Protein AF-A0A8T6SIY0-F1 (afdb_monomer_lite)

Secondary structure (DSSP, 8-state):
-THHHHGGG-HHHHHHHHHHHHHHHHHHHHHHT-GGGEEETTTEE--GGGHHHHHHHHHHTHHHHHHHHHHHIIIIIITTT--STHHHHHHHHHHHHHHHHHHHHHHT-SS-S---SHHHHHHHHHHHHHHHHHHHHHHHHHHHHHTSS-HHHHHHHHHHHHHHHHHHHHHHHHHHHHHHHHHTT-SHHHHSTTS-SS-S---HHHHHHHHHHHIIIIIHHHHHHHHHTTSSPPTTHHHHGGGT--HHHHHHHHHHHHHHHHHHHHHHS-----

pLDDT: mean 91.25, std 10.14, range [37.0, 98.69]

Radius of gyration: 18.03 Å; chains: 1; bounding box: 49×37×45 Å

Foldseek 3Di:
DCLLVCLVVFPLLLVLLVVLQCQLQVQQQVQLPDPVQAPDVLPDGLRLSLLSLLQSCLFSNSSSLNSQLNSCCRRCCVSVVNPDLLNVLVSNLSSLLNHQNQLCFQQPAPDRCLLPDPVSLVSSLVSQLLSQLSSLLSSLLSCLQVVNDHSLVSSVCSNCSSSVSNNPCNNVVSNVPVVVSVVVLNGNCSRVVQTDSGHPDHDPLLVQLVVLSCQQRPVLSVVLSCCSVVVDPQVCCVVPVVPPRDSSSVSNVVSPVSNVVSSVSSVVNDPGDD

Sequence (274 aa):
MKENIDMWAYTRMIVLFALSTALYAVFLWIFAQLPALQIVPGFTSVRPANAFPIVTSLLFGPASSWGAAFGNLIGYDIMGGYLTIGSIGGFIGNFFFGLLPYYTYHKFFKEEPHCKTLTSLAKFEVTVFLASSACGMIIATWLELTGILPFAYFSVVVTFNNAIAGWILGPILMALFYDRVEKLGLRWTDIMPGFKFIAEERGFRVTVGYILLWIGFVVGNFLTMGVAFGVTDAPFKETLTGYFINPIAATSLIFIIIGLVGLVFMELGRTRVE

Structure (mmCIF, N/CA/C/O backbone):
data_AF-A0A8T6SIY0-F1
#
_entry.id   AF-A0A8T6SIY0-F1
#
loop_
_atom_site.group_PDB
_atom_site.id
_atom_site.type_symbol
_atom_site.label_atom_id
_atom_site.label_alt_id
_atom_site.label_comp_id
_atom_site.label_asym_id
_atom_site.label_entity_id
_atom_site.label_seq_id
_atom_site.pdbx_PDB_ins_code
_atom_site.Cartn_x
_atom_site.Cartn_y
_atom_site.Cartn_z
_atom_site.occupancy
_atom_site.B_iso_or_equiv
_atom_site.auth_seq_id
_atom_site.auth_comp_id
_atom_site.auth_asym_id
_atom_site.auth_atom_id
_atom_site.pdbx_PDB_model_num
ATOM 1 N N . MET A 1 1 ? -5.165 -11.547 7.404 1.00 85.50 1 MET A N 1
ATOM 2 C CA . MET A 1 1 ? -5.607 -11.514 5.996 1.00 85.50 1 MET A CA 1
ATOM 3 C C . MET A 1 1 ? -6.960 -12.178 5.781 1.00 85.50 1 MET A C 1
ATOM 5 O O . MET A 1 1 ? -7.604 -11.863 4.781 1.00 85.50 1 MET A O 1
ATOM 9 N N . LYS A 1 2 ? -7.422 -13.053 6.691 1.00 88.81 2 LYS A N 1
ATOM 10 C CA . LYS A 1 2 ? -8.760 -13.666 6.638 1.00 88.81 2 LYS A CA 1
ATOM 11 C C . LYS A 1 2 ? -9.887 -12.632 6.468 1.00 88.81 2 LYS A C 1
ATOM 13 O O . LYS A 1 2 ? -10.868 -12.906 5.789 1.00 88.81 2 LYS A O 1
ATOM 18 N N . GLU A 1 3 ? -9.712 -11.425 6.998 1.00 93.31 3 GLU A N 1
ATOM 19 C CA . GLU A 1 3 ? -10.644 -10.304 6.866 1.00 93.31 3 GLU A CA 1
ATOM 20 C C . GLU A 1 3 ? -10.975 -9.925 5.410 1.00 93.31 3 GLU A C 1
ATOM 22 O O . GLU A 1 3 ? -12.109 -9.540 5.142 1.00 93.31 3 GLU A O 1
ATOM 27 N N . ASN A 1 4 ? -10.054 -10.106 4.449 1.00 94.31 4 ASN A N 1
ATOM 28 C CA . ASN A 1 4 ? -10.323 -9.849 3.020 1.00 94.31 4 ASN A CA 1
ATOM 29 C C . ASN A 1 4 ? -11.259 -10.883 2.377 1.00 94.31 4 ASN A C 1
ATOM 31 O O . ASN A 1 4 ? -11.746 -10.658 1.268 1.00 94.31 4 ASN A O 1
ATOM 35 N N . ILE A 1 5 ? -11.499 -12.005 3.058 1.00 95.44 5 ILE A N 1
ATOM 36 C CA . ILE A 1 5 ? -12.428 -13.060 2.648 1.00 95.44 5 ILE A CA 1
ATOM 37 C C . ILE A 1 5 ? -13.704 -12.956 3.489 1.00 95.44 5 ILE A C 1
ATOM 39 O O . ILE A 1 5 ? -14.803 -12.905 2.943 1.00 95.44 5 ILE A O 1
ATOM 43 N N . ASP A 1 6 ? -13.560 -12.846 4.811 1.00 95.12 6 ASP A N 1
ATOM 44 C CA . ASP A 1 6 ? -14.684 -12.785 5.748 1.00 95.12 6 ASP A CA 1
ATOM 45 C C . ASP A 1 6 ? -15.591 -11.569 5.491 1.00 95.12 6 ASP A C 1
ATOM 47 O O . ASP A 1 6 ? -16.793 -11.648 5.737 1.00 95.12 6 ASP A O 1
ATOM 51 N N . MET A 1 7 ? -15.056 -10.456 4.963 1.00 96.69 7 MET A N 1
ATOM 52 C CA . MET A 1 7 ? -15.842 -9.247 4.685 1.00 96.69 7 MET A CA 1
ATOM 53 C C . MET A 1 7 ? -17.051 -9.492 3.770 1.00 96.69 7 MET A C 1
ATOM 55 O O . MET A 1 7 ? -18.065 -8.815 3.914 1.00 96.69 7 MET A O 1
ATOM 59 N N . TRP A 1 8 ? -16.984 -10.473 2.864 1.00 97.38 8 TRP A N 1
ATOM 60 C CA . TRP A 1 8 ? -18.063 -10.762 1.915 1.00 97.38 8 TRP A CA 1
ATOM 61 C C . TRP A 1 8 ? -19.307 -11.352 2.588 1.00 97.38 8 TRP A C 1
ATOM 63 O O . TRP A 1 8 ? -20.383 -11.335 2.000 1.00 97.38 8 TRP A O 1
ATOM 73 N N . ALA A 1 9 ? -19.194 -11.815 3.836 1.00 96.62 9 ALA A N 1
ATOM 74 C CA . ALA A 1 9 ? -20.341 -12.226 4.640 1.00 96.62 9 ALA A CA 1
ATOM 75 C C . ALA A 1 9 ? -21.140 -11.034 5.208 1.00 96.62 9 ALA A C 1
ATOM 77 O O . ALA A 1 9 ? -22.247 -11.219 5.711 1.00 96.62 9 ALA A O 1
ATOM 78 N N . TYR A 1 10 ? -20.601 -9.811 5.140 1.00 96.88 10 TYR A N 1
ATOM 79 C CA . TYR A 1 10 ? -21.194 -8.621 5.746 1.00 96.88 10 TYR A CA 1
ATOM 80 C C . TYR A 1 10 ? -21.723 -7.669 4.670 1.00 96.88 10 TYR A C 1
ATOM 82 O O . TYR A 1 10 ? -20.957 -6.997 3.980 1.00 96.88 10 TYR A O 1
ATOM 90 N N . THR A 1 11 ? -23.046 -7.507 4.590 1.00 97.25 11 THR A N 1
ATOM 91 C CA . THR A 1 11 ? -23.692 -6.613 3.609 1.00 97.25 11 THR A CA 1
ATOM 92 C C . THR A 1 11 ? -23.148 -5.184 3.659 1.00 97.25 11 THR A C 1
ATOM 94 O O . THR A 1 11 ? -22.911 -4.572 2.621 1.00 97.25 11 THR A O 1
ATOM 97 N N . ARG A 1 12 ? -22.885 -4.648 4.860 1.00 97.38 12 ARG A N 1
ATOM 98 C CA . ARG A 1 12 ? -22.308 -3.300 5.010 1.00 97.38 12 ARG A CA 1
ATOM 99 C C . ARG A 1 12 ? -20.893 -3.204 4.428 1.00 97.38 12 ARG A C 1
ATOM 101 O O . ARG A 1 12 ? -20.570 -2.186 3.829 1.00 97.38 12 ARG A O 1
ATOM 108 N N . MET A 1 13 ? -20.082 -4.259 4.529 1.00 97.94 13 MET A N 1
ATOM 109 C CA . MET A 1 13 ? -18.748 -4.286 3.919 1.00 97.94 13 MET A CA 1
ATOM 110 C C . MET A 1 13 ? -18.814 -4.345 2.394 1.00 97.94 13 MET A C 1
ATOM 112 O O . MET A 1 13 ? -18.012 -3.692 1.735 1.00 97.94 13 MET A O 1
ATOM 116 N N . ILE A 1 14 ? -19.796 -5.053 1.829 1.00 97.94 14 ILE A N 1
ATOM 117 C CA . ILE A 1 14 ? -20.047 -5.051 0.378 1.00 97.94 14 ILE A CA 1
ATOM 118 C C . ILE A 1 14 ? -2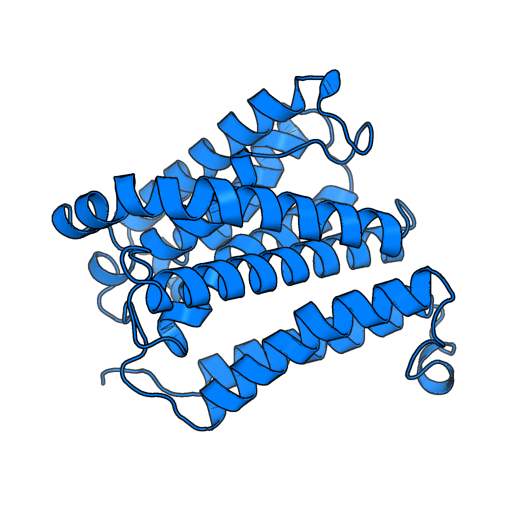0.399 -3.634 -0.103 1.00 97.94 14 ILE A C 1
ATOM 120 O O . ILE A 1 14 ? -19.883 -3.181 -1.124 1.00 97.94 14 ILE A O 1
ATOM 124 N N . VAL A 1 15 ? -21.221 -2.899 0.655 1.00 97.88 15 VAL A N 1
ATOM 125 C CA . VAL A 1 15 ? -21.547 -1.495 0.348 1.00 97.88 15 VAL A CA 1
ATOM 126 C C . VAL A 1 15 ? -20.304 -0.607 0.423 1.00 97.88 15 VAL A C 1
ATOM 128 O O . VAL A 1 15 ? -20.073 0.189 -0.485 1.00 97.88 15 VAL A O 1
ATOM 131 N N . LEU A 1 16 ? -19.471 -0.755 1.458 1.00 97.69 16 LEU A N 1
ATOM 132 C CA . LEU A 1 16 ? -18.219 0.001 1.573 1.00 97.69 16 LEU A CA 1
ATOM 133 C C . LEU A 1 16 ? -17.214 -0.352 0.470 1.00 97.69 16 LEU A C 1
ATOM 135 O O . LEU A 1 16 ? -16.473 0.521 0.020 1.00 97.69 16 LEU A O 1
ATOM 139 N N . PHE A 1 17 ? -17.213 -1.596 -0.008 1.00 98.25 17 PHE A N 1
ATOM 140 C CA . PHE A 1 17 ? -16.423 -2.019 -1.162 1.00 98.25 17 PHE A CA 1
ATOM 141 C C . PHE A 1 17 ? -16.891 -1.301 -2.429 1.00 98.25 17 PHE A C 1
ATOM 143 O O . PHE A 1 17 ? -16.073 -0.699 -3.129 1.00 98.25 17 PHE A O 1
ATOM 150 N N . ALA A 1 18 ? -18.200 -1.297 -2.694 1.00 97.88 18 ALA A N 1
ATOM 151 C CA . ALA A 1 18 ? -18.774 -0.594 -3.835 1.00 97.88 18 ALA A CA 1
ATOM 152 C C . ALA A 1 18 ? -18.498 0.917 -3.759 1.00 97.88 18 ALA A C 1
ATOM 154 O O . ALA A 1 18 ? -18.103 1.519 -4.755 1.00 97.88 18 ALA A O 1
ATOM 155 N N . LEU A 1 19 ? -18.623 1.518 -2.570 1.00 97.06 19 LEU A N 1
ATOM 156 C CA . LEU A 1 19 ? -18.322 2.931 -2.338 1.00 97.06 19 LEU A CA 1
ATOM 157 C C . LEU A 1 19 ? -16.841 3.249 -2.579 1.00 97.06 19 LEU A C 1
ATOM 159 O O . LEU A 1 19 ? -16.535 4.205 -3.284 1.00 97.06 19 LEU A O 1
ATOM 163 N N . SER A 1 20 ? -15.927 2.442 -2.034 1.00 97.12 20 SER A N 1
ATOM 164 C CA . SER A 1 20 ? -14.479 2.618 -2.225 1.00 97.12 20 SER A CA 1
ATOM 165 C C . SER A 1 20 ? -14.098 2.484 -3.699 1.00 97.12 20 SER A C 1
ATOM 167 O O . SER A 1 20 ? -13.347 3.306 -4.221 1.00 97.12 20 SER A O 1
ATOM 169 N N . THR A 1 21 ? -14.678 1.491 -4.382 1.00 98.00 21 THR A N 1
ATOM 170 C CA . THR A 1 21 ? -14.508 1.273 -5.825 1.00 98.00 21 THR A CA 1
ATOM 171 C C . THR A 1 21 ? -14.986 2.480 -6.618 1.00 98.00 21 THR A C 1
ATOM 173 O O . THR A 1 21 ? -14.240 3.002 -7.439 1.00 98.00 21 THR A O 1
ATOM 176 N N . ALA A 1 22 ? -16.212 2.947 -6.364 1.00 96.62 22 ALA A N 1
ATOM 177 C CA . ALA A 1 22 ? -16.816 4.052 -7.097 1.00 96.62 22 ALA A CA 1
ATOM 178 C C . ALA A 1 22 ? -16.071 5.370 -6.864 1.00 96.62 22 ALA A C 1
ATOM 180 O O . ALA A 1 22 ? -15.769 6.072 -7.827 1.00 96.62 22 ALA A O 1
ATOM 181 N N . LEU A 1 23 ? -15.726 5.690 -5.611 1.00 94.56 23 LEU A N 1
ATOM 182 C CA . LEU A 1 23 ? -14.942 6.882 -5.286 1.00 94.56 23 LEU A CA 1
ATOM 183 C C . LEU A 1 23 ? -13.601 6.855 -6.013 1.00 94.56 23 LEU A C 1
ATOM 185 O O . LEU A 1 23 ? -13.257 7.817 -6.696 1.00 94.56 23 LEU A O 1
ATOM 189 N N . TYR A 1 24 ? -12.860 5.750 -5.920 1.00 96.00 24 TYR A N 1
ATOM 190 C CA . TYR A 1 24 ? -11.566 5.694 -6.579 1.00 96.00 24 TYR A CA 1
ATOM 191 C C . TYR A 1 24 ? -11.706 5.734 -8.105 1.00 96.00 24 TYR A C 1
ATOM 193 O O . TYR A 1 24 ? -11.074 6.576 -8.736 1.00 96.00 24 TYR A O 1
ATOM 201 N N . ALA A 1 25 ? -12.588 4.920 -8.693 1.00 95.12 25 ALA A N 1
ATOM 202 C CA . ALA A 1 25 ? -12.784 4.848 -10.140 1.00 95.12 25 ALA A CA 1
ATOM 203 C C . ALA A 1 25 ? -13.211 6.187 -10.753 1.00 95.12 25 ALA A C 1
ATOM 205 O O . ALA A 1 25 ? -12.626 6.610 -11.747 1.00 95.12 25 ALA A O 1
ATOM 206 N N . VAL A 1 26 ? -14.200 6.870 -10.165 1.00 93.62 26 VAL A N 1
ATOM 207 C CA . VAL A 1 26 ? -14.744 8.121 -10.715 1.00 93.62 26 VAL A CA 1
ATOM 208 C C . VAL A 1 26 ? -13.698 9.228 -10.683 1.00 93.62 26 VAL A C 1
ATOM 210 O O . VAL A 1 26 ? -13.445 9.858 -11.708 1.00 93.62 26 VAL A O 1
ATOM 213 N N . PHE A 1 27 ? -13.058 9.459 -9.533 1.00 91.88 27 PHE A N 1
ATOM 214 C CA . PHE A 1 27 ? -12.043 10.507 -9.439 1.00 91.88 27 PHE A CA 1
ATOM 215 C C . PHE A 1 27 ? -10.826 10.176 -10.304 1.00 91.88 27 PHE A C 1
ATOM 217 O O . PHE A 1 27 ? -10.305 11.058 -10.984 1.00 91.88 27 PHE A O 1
ATOM 224 N N . LEU A 1 28 ? -10.397 8.913 -10.327 1.00 90.12 28 LEU A N 1
ATOM 225 C CA . LEU A 1 28 ? -9.287 8.478 -11.167 1.00 90.12 28 LEU A CA 1
ATOM 226 C C . LEU A 1 28 ? -9.592 8.695 -12.652 1.00 90.12 28 LEU A C 1
ATOM 228 O O . LEU A 1 28 ? -8.748 9.231 -13.368 1.00 90.12 28 LEU A O 1
ATOM 232 N N . TRP A 1 29 ? -10.804 8.353 -13.092 1.00 89.56 29 TRP A N 1
ATOM 233 C CA . TRP A 1 29 ? -11.260 8.574 -14.459 1.00 89.56 29 TRP A CA 1
ATOM 234 C C . TRP A 1 29 ? -11.276 10.065 -14.821 1.00 89.56 29 TRP A C 1
ATOM 236 O O . TRP A 1 29 ? -10.679 10.435 -15.828 1.00 89.56 29 TRP A O 1
ATOM 246 N N . ILE A 1 30 ? -11.858 10.934 -13.981 1.00 87.94 30 ILE A N 1
ATOM 247 C CA . ILE A 1 30 ? -11.913 12.392 -14.220 1.00 87.94 30 ILE A CA 1
ATOM 248 C C . ILE A 1 30 ? -10.514 12.964 -14.480 1.00 87.94 30 ILE A C 1
ATOM 250 O O . ILE A 1 30 ? -10.311 13.686 -15.456 1.00 87.94 30 ILE A O 1
ATOM 254 N N . PHE A 1 31 ? -9.535 12.630 -13.634 1.00 82.81 31 PHE A N 1
ATOM 255 C CA . PHE A 1 31 ? -8.169 13.134 -13.800 1.00 82.81 31 PHE A CA 1
ATOM 256 C C . PHE A 1 31 ? -7.425 12.475 -14.968 1.00 82.81 31 PHE A C 1
ATOM 258 O O . PHE A 1 31 ? -6.574 13.119 -15.579 1.00 82.81 31 PHE A O 1
ATOM 265 N N . ALA A 1 32 ? -7.747 11.226 -15.316 1.00 78.19 32 ALA A N 1
ATOM 266 C CA . ALA A 1 32 ? -7.153 10.536 -16.461 1.00 78.19 32 ALA A CA 1
ATOM 267 C C . ALA A 1 32 ? -7.584 11.127 -17.816 1.00 78.19 32 ALA A C 1
ATOM 269 O O . ALA A 1 32 ? -6.819 11.043 -18.779 1.00 78.19 32 ALA A O 1
ATOM 270 N N . GLN A 1 33 ? -8.769 11.749 -17.886 1.00 78.25 33 GLN A N 1
ATOM 271 C CA . GLN A 1 33 ? -9.271 12.415 -19.096 1.00 78.25 33 GLN A CA 1
ATOM 272 C C . GLN A 1 33 ? -8.581 13.753 -19.394 1.00 78.25 33 GLN A C 1
ATOM 274 O O . GLN A 1 33 ? -8.781 14.305 -20.471 1.00 78.25 33 GLN A O 1
ATOM 279 N N . LEU A 1 34 ? -7.779 14.295 -18.471 1.00 81.44 34 LEU A N 1
ATOM 280 C CA . LEU A 1 34 ? -7.084 15.569 -18.656 1.00 81.44 34 LEU A CA 1
ATOM 281 C C . LEU A 1 34 ? -5.716 15.332 -19.321 1.00 81.44 34 LEU A C 1
ATOM 283 O O . LEU A 1 34 ? -4.789 14.882 -18.641 1.00 81.44 34 LEU A O 1
ATOM 287 N N . PRO A 1 35 ? -5.525 15.676 -20.614 1.00 70.19 35 PRO A N 1
ATOM 288 C CA . PRO A 1 35 ? -4.286 15.356 -21.330 1.00 70.19 35 PRO A CA 1
ATOM 289 C C . PRO A 1 35 ? -3.057 16.031 -20.712 1.00 70.19 35 PRO A C 1
ATOM 291 O O . PRO A 1 35 ? -1.986 15.440 -20.652 1.00 70.19 35 PRO A O 1
ATOM 294 N N . ALA A 1 36 ? -3.234 17.244 -20.176 1.00 70.19 36 ALA A N 1
ATOM 295 C CA . ALA A 1 36 ? -2.183 18.010 -19.507 1.00 70.19 36 ALA A CA 1
ATOM 296 C C . ALA A 1 36 ? -1.650 17.348 -18.223 1.00 70.19 36 ALA A C 1
ATOM 298 O O . ALA A 1 36 ? -0.593 17.732 -17.732 1.00 70.19 36 ALA A O 1
ATOM 299 N N . LEU A 1 37 ? -2.377 16.374 -17.667 1.00 78.19 37 LEU A N 1
ATOM 300 C CA . LEU A 1 37 ? -1.966 15.638 -16.476 1.00 78.19 37 LEU A CA 1
ATOM 301 C C . LEU A 1 37 ? -1.332 14.285 -16.811 1.00 78.19 37 LEU A C 1
ATOM 303 O O . LEU A 1 37 ? -0.922 13.588 -15.889 1.00 78.19 37 LEU A O 1
ATOM 307 N N . GLN A 1 38 ? -1.239 13.869 -18.077 1.00 78.12 38 GLN A N 1
ATOM 308 C CA . GLN A 1 38 ? -0.601 12.593 -18.408 1.00 78.12 38 GLN A CA 1
ATOM 309 C C . GLN A 1 38 ? 0.918 12.669 -18.209 1.00 78.12 38 GLN A C 1
ATOM 311 O O . GLN A 1 38 ? 1.582 13.539 -18.763 1.00 78.12 38 GLN A O 1
ATOM 316 N N . ILE A 1 39 ? 1.465 11.748 -17.409 1.00 78.81 39 ILE A N 1
ATOM 317 C CA . ILE A 1 39 ? 2.912 11.632 -17.167 1.00 78.81 39 ILE A CA 1
ATOM 318 C C . ILE A 1 39 ? 3.504 10.646 -18.172 1.00 78.81 39 ILE A C 1
ATOM 320 O O . ILE A 1 39 ? 4.518 10.926 -18.803 1.00 78.81 39 ILE A O 1
ATOM 324 N N . VAL A 1 40 ? 2.836 9.502 -18.335 1.00 74.19 40 VAL A N 1
ATOM 325 C CA . VAL A 1 40 ? 3.156 8.475 -19.325 1.00 74.19 40 VAL A CA 1
ATOM 326 C C . VAL A 1 40 ? 1.906 8.272 -20.170 1.00 74.19 40 VAL A C 1
ATOM 328 O O . VAL A 1 40 ? 0.943 7.671 -19.675 1.00 74.19 40 VAL A O 1
ATOM 331 N N . PRO A 1 41 ? 1.882 8.779 -21.413 1.00 72.50 41 PRO A N 1
ATOM 332 C CA . PRO A 1 41 ? 0.722 8.643 -22.279 1.00 72.50 41 PRO A CA 1
ATOM 333 C C . PRO A 1 41 ? 0.292 7.182 -22.395 1.00 72.50 41 PRO A C 1
ATOM 335 O O . PRO A 1 41 ? 1.110 6.315 -22.694 1.00 72.50 41 PRO A O 1
ATOM 338 N N . GLY A 1 42 ? -0.977 6.901 -22.106 1.00 68.38 42 GLY A N 1
ATOM 339 C CA . GLY A 1 42 ? -1.516 5.540 -22.163 1.00 68.38 42 GLY A CA 1
ATOM 340 C C . GLY A 1 42 ? -1.344 4.675 -20.910 1.00 68.38 42 GLY A C 1
ATOM 341 O O . GLY A 1 42 ? -1.942 3.606 -20.848 1.00 68.38 42 GLY A O 1
ATOM 342 N N . PHE A 1 43 ? -0.555 5.104 -19.918 1.00 66.38 43 PHE A N 1
ATOM 343 C CA . PHE A 1 43 ? -0.211 4.255 -18.768 1.00 66.38 43 PHE A CA 1
ATOM 344 C C . PHE A 1 43 ? -0.371 4.927 -17.403 1.00 66.38 43 PHE A C 1
ATOM 346 O O . PHE A 1 43 ? -0.803 4.275 -16.450 1.00 66.38 43 PHE A O 1
ATOM 353 N N . THR A 1 44 ? -0.021 6.211 -17.257 1.00 71.94 44 THR A N 1
ATOM 354 C CA . THR A 1 44 ? -0.286 6.932 -16.003 1.00 71.94 44 THR A CA 1
ATOM 355 C C . THR A 1 44 ? -0.348 8.452 -16.162 1.00 71.94 44 THR A C 1
ATOM 357 O O . THR A 1 44 ? 0.310 9.058 -17.006 1.00 71.94 44 THR A O 1
ATOM 360 N N . SER A 1 45 ? -1.147 9.084 -15.311 1.00 82.38 45 SER A N 1
ATOM 361 C CA . SER A 1 45 ? -1.332 10.532 -15.198 1.00 82.38 45 SER A CA 1
ATOM 362 C C . SER A 1 45 ? -1.033 10.980 -13.771 1.00 82.38 45 SER A C 1
ATOM 364 O O . SER A 1 45 ? -0.853 10.147 -12.889 1.00 82.38 45 SER A O 1
ATOM 366 N N . VAL A 1 46 ? -0.983 12.281 -13.502 1.00 84.50 46 VAL A N 1
ATOM 367 C CA . VAL A 1 46 ? -1.078 12.814 -12.141 1.00 84.50 46 VAL A CA 1
ATOM 368 C C . VAL A 1 46 ? -2.401 12.316 -11.562 1.00 84.50 46 VAL A C 1
ATOM 370 O O . VAL A 1 46 ? -3.460 12.510 -12.163 1.00 84.50 46 VAL A O 1
ATOM 373 N N . ARG A 1 47 ? -2.344 11.627 -10.418 1.00 85.31 47 ARG A N 1
ATOM 374 C CA . ARG A 1 47 ? -3.493 10.921 -9.837 1.00 85.31 47 ARG A CA 1
ATOM 375 C C . ARG A 1 47 ? -3.773 11.423 -8.418 1.00 85.31 47 ARG A C 1
ATOM 377 O O . ARG A 1 47 ? -3.512 10.709 -7.451 1.00 85.31 47 ARG A O 1
ATOM 384 N N . PRO A 1 48 ? -4.390 12.610 -8.259 1.00 89.88 48 PRO A N 1
ATOM 385 C CA . PRO A 1 48 ? -4.862 13.072 -6.951 1.00 89.88 48 PRO A CA 1
ATOM 386 C C . PRO A 1 48 ? -5.811 12.062 -6.284 1.00 89.88 48 PRO A C 1
ATOM 388 O O . PRO A 1 48 ? -5.836 11.926 -5.064 1.00 89.88 48 PRO A O 1
ATOM 391 N N . ALA A 1 49 ? -6.538 11.286 -7.096 1.00 92.00 49 ALA A N 1
ATOM 392 C CA . ALA A 1 49 ? -7.421 10.214 -6.650 1.00 92.00 49 ALA A CA 1
ATOM 393 C C . ALA A 1 49 ? -6.717 9.117 -5.823 1.00 92.00 49 ALA A C 1
ATOM 395 O O . ALA A 1 49 ? -7.381 8.413 -5.068 1.00 92.00 49 ALA A O 1
ATOM 396 N N . ASN A 1 50 ? -5.388 8.978 -5.911 1.00 94.25 50 ASN A N 1
ATOM 397 C CA . ASN A 1 50 ? -4.628 7.991 -5.138 1.00 94.25 50 ASN A CA 1
ATOM 398 C C . ASN A 1 50 ? -4.651 8.234 -3.622 1.00 94.25 50 ASN A C 1
ATOM 400 O O . ASN A 1 50 ? -4.299 7.340 -2.857 1.00 94.25 50 ASN A O 1
ATOM 404 N N . ALA A 1 51 ? -5.104 9.403 -3.170 1.00 96.00 51 ALA A N 1
ATOM 405 C CA . ALA A 1 51 ? -5.355 9.634 -1.754 1.00 96.00 51 ALA A CA 1
ATOM 406 C C . ALA A 1 51 ? -6.542 8.810 -1.221 1.00 96.00 51 ALA A C 1
ATOM 408 O O . ALA A 1 51 ? -6.549 8.440 -0.046 1.00 96.00 51 ALA A O 1
ATOM 409 N N . PHE A 1 52 ? -7.528 8.489 -2.072 1.00 96.06 52 PHE A N 1
ATOM 410 C CA . PHE A 1 52 ? -8.721 7.756 -1.649 1.00 96.06 52 PHE A CA 1
ATOM 411 C C . PHE A 1 52 ? -8.400 6.340 -1.168 1.00 96.06 52 PHE A C 1
ATOM 413 O O . PHE A 1 52 ? -8.754 6.072 -0.025 1.00 96.06 52 PHE A O 1
ATOM 420 N N . PRO A 1 53 ? -7.689 5.472 -1.922 1.00 97.00 53 PRO A N 1
ATOM 421 C CA . PRO A 1 53 ? -7.351 4.125 -1.460 1.00 97.00 53 PRO A CA 1
ATOM 422 C C . PRO A 1 53 ? -6.710 4.066 -0.074 1.00 97.00 53 PRO A C 1
ATOM 424 O O . PRO A 1 53 ? -7.044 3.175 0.699 1.00 97.00 53 PRO A O 1
ATOM 427 N N . ILE A 1 54 ? -5.831 5.015 0.271 1.00 96.94 54 ILE A N 1
ATOM 428 C CA . ILE A 1 54 ? -5.208 5.063 1.602 1.00 96.94 54 ILE A CA 1
ATOM 429 C C . ILE A 1 54 ? -6.246 5.388 2.678 1.00 96.94 54 ILE A C 1
ATOM 431 O O . ILE A 1 54 ? -6.338 4.700 3.694 1.00 96.94 54 ILE A O 1
ATOM 435 N N . VAL A 1 55 ? -7.035 6.437 2.458 1.00 97.31 55 VAL A N 1
ATOM 436 C CA . VAL A 1 55 ? -8.033 6.912 3.423 1.00 97.31 55 VAL A CA 1
ATOM 437 C C . VAL A 1 55 ? -9.137 5.873 3.606 1.00 97.31 55 VAL A C 1
ATOM 439 O O . VAL A 1 55 ? -9.453 5.491 4.730 1.00 97.31 55 VAL A O 1
ATOM 442 N N . THR A 1 56 ? -9.694 5.357 2.509 1.00 97.62 56 THR A N 1
ATOM 443 C CA . THR A 1 56 ? -10.716 4.308 2.553 1.00 97.62 56 THR A CA 1
ATOM 444 C C . THR A 1 56 ? -10.152 3.000 3.083 1.00 97.62 56 THR A C 1
ATOM 446 O O . THR A 1 56 ? -10.896 2.262 3.712 1.00 97.62 56 THR A O 1
ATOM 449 N N . SER A 1 57 ? -8.858 2.717 2.918 1.00 97.88 57 SER A N 1
ATOM 450 C CA . SER A 1 57 ? -8.204 1.582 3.579 1.00 97.88 57 SER A CA 1
ATOM 451 C C . SER A 1 57 ? -8.264 1.734 5.085 1.00 97.88 57 SER A C 1
ATOM 453 O O . SER A 1 57 ? -8.843 0.895 5.764 1.00 97.88 57 SER A O 1
ATOM 455 N N . LEU A 1 58 ? -7.772 2.842 5.625 1.00 97.56 58 LEU A N 1
ATOM 456 C CA . LEU A 1 58 ? -7.746 3.042 7.071 1.00 97.56 58 LEU A CA 1
ATOM 457 C C . LEU A 1 58 ? -9.151 3.050 7.690 1.00 97.56 58 LEU A C 1
ATOM 459 O O . LEU A 1 58 ? -9.324 2.572 8.806 1.00 97.56 58 LEU A O 1
ATOM 463 N N . LEU A 1 59 ? -10.158 3.541 6.966 1.00 97.38 59 LEU A N 1
ATOM 464 C CA . LEU A 1 59 ? -11.540 3.617 7.443 1.00 97.38 59 LEU A CA 1
ATOM 465 C C . LEU A 1 59 ? -12.327 2.312 7.214 1.00 97.38 59 LEU A C 1
ATOM 467 O O . LEU A 1 59 ? -12.974 1.802 8.129 1.00 97.38 59 LEU A O 1
ATOM 471 N N . PHE A 1 60 ? -12.265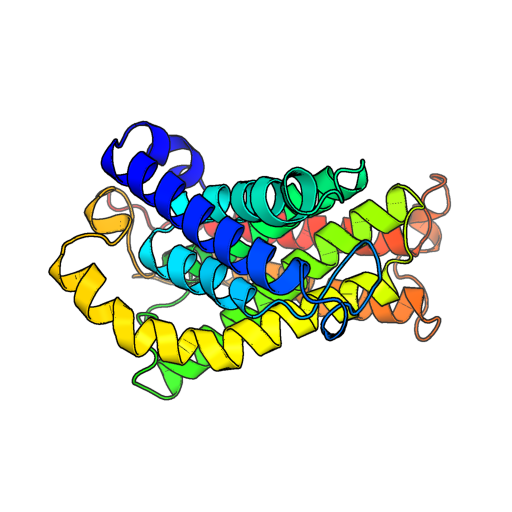 1.749 6.008 1.00 98.00 60 PHE A N 1
ATOM 472 C CA . PHE A 1 60 ? -13.099 0.636 5.531 1.00 98.00 60 PHE A CA 1
ATOM 473 C C . PHE A 1 60 ? -12.334 -0.689 5.360 1.00 98.00 60 PHE A C 1
ATOM 475 O O . PHE A 1 60 ? -12.918 -1.695 4.958 1.00 98.00 60 PHE A O 1
ATOM 482 N N . GLY A 1 61 ? -11.052 -0.726 5.714 1.00 96.81 61 GLY A N 1
ATOM 483 C CA . GLY A 1 61 ? -10.233 -1.929 5.832 1.00 96.81 61 GLY A CA 1
ATOM 484 C C . GLY A 1 61 ? -10.238 -2.802 4.572 1.00 96.81 61 GLY A C 1
ATOM 485 O O . GLY A 1 61 ? -9.964 -2.294 3.480 1.00 96.81 61 GLY A O 1
ATOM 486 N N . PRO A 1 62 ? -10.586 -4.101 4.680 1.00 97.38 62 PRO A N 1
ATOM 487 C CA . PRO A 1 62 ? -10.530 -5.037 3.556 1.00 97.38 62 PRO A CA 1
ATOM 488 C C . PRO A 1 62 ? -11.437 -4.644 2.381 1.00 97.38 62 PRO A C 1
ATOM 490 O O . PRO A 1 62 ? -11.131 -4.962 1.229 1.00 97.38 62 PRO A O 1
ATOM 493 N N . ALA A 1 63 ? -12.517 -3.893 2.640 1.00 97.81 63 ALA A N 1
ATOM 494 C CA . ALA A 1 63 ? -13.386 -3.385 1.582 1.00 97.81 63 ALA A CA 1
ATOM 495 C C . ALA A 1 63 ? -12.631 -2.465 0.616 1.00 97.81 63 ALA A C 1
ATOM 497 O O . ALA A 1 63 ? -12.887 -2.477 -0.587 1.00 97.81 63 ALA A O 1
ATOM 498 N N . SER A 1 64 ? -11.662 -1.707 1.127 1.00 96.62 64 SER A N 1
ATOM 499 C CA . SER A 1 64 ? -10.828 -0.835 0.312 1.00 96.62 64 SER A CA 1
ATOM 500 C C . SER A 1 64 ? -9.672 -1.559 -0.373 1.00 96.62 64 SER A C 1
ATOM 502 O O . SER A 1 64 ? -9.212 -1.053 -1.390 1.00 96.62 64 SER A O 1
ATOM 504 N N . SER A 1 65 ? -9.195 -2.712 0.114 1.00 97.62 65 SER A N 1
ATOM 505 C CA . SER A 1 65 ? -8.210 -3.522 -0.631 1.00 97.62 65 SER A CA 1
ATOM 506 C C . SER A 1 65 ? -8.782 -3.915 -1.988 1.00 97.62 65 SER A C 1
ATOM 508 O O . SER A 1 65 ? -8.205 -3.634 -3.038 1.00 97.62 65 SER A O 1
ATOM 510 N N . TRP A 1 66 ? -9.984 -4.496 -1.969 1.00 98.25 66 TRP A N 1
ATOM 511 C CA . TRP A 1 66 ? -10.721 -4.823 -3.183 1.00 98.25 66 TRP A CA 1
ATOM 512 C C . TRP A 1 66 ? -11.175 -3.561 -3.915 1.00 98.25 66 TRP A C 1
ATOM 514 O O . TRP A 1 66 ? -11.055 -3.487 -5.136 1.00 98.25 66 TRP A O 1
ATOM 524 N N . GLY A 1 67 ? -11.636 -2.546 -3.179 1.00 97.81 67 GLY A N 1
ATOM 525 C CA . GLY A 1 67 ? -12.099 -1.291 -3.761 1.00 97.81 67 GLY A CA 1
ATOM 526 C C . GLY A 1 67 ? -11.023 -0.543 -4.547 1.00 97.81 67 GLY A C 1
ATOM 527 O O . GLY A 1 67 ? -11.303 -0.013 -5.616 1.00 97.81 67 GLY A O 1
ATOM 528 N N . ALA A 1 68 ? -9.777 -0.554 -4.079 1.00 97.94 68 ALA A N 1
ATOM 529 C CA . ALA A 1 68 ? -8.646 0.032 -4.788 1.00 97.94 68 ALA A CA 1
ATOM 530 C C . ALA A 1 68 ? -8.311 -0.755 -6.066 1.00 97.94 68 ALA A C 1
ATOM 532 O O . ALA A 1 68 ? -8.129 -0.159 -7.128 1.00 97.94 68 ALA A O 1
ATOM 533 N N . ALA A 1 69 ? -8.287 -2.090 -5.985 1.00 98.00 69 ALA A N 1
ATOM 534 C CA . ALA A 1 69 ? -8.001 -2.965 -7.123 1.00 98.00 69 ALA A CA 1
ATOM 535 C C . ALA A 1 69 ? -9.035 -2.804 -8.251 1.00 98.00 69 ALA A C 1
ATOM 537 O O . ALA A 1 69 ? -8.681 -2.514 -9.397 1.00 98.00 69 ALA A O 1
ATOM 538 N N . PHE A 1 70 ? -10.323 -2.916 -7.913 1.00 97.88 70 PHE A N 1
ATOM 539 C CA . PHE A 1 70 ? -11.412 -2.719 -8.868 1.00 97.88 70 PHE A CA 1
ATOM 540 C C . PHE A 1 70 ? -11.560 -1.256 -9.286 1.00 97.88 70 PHE A C 1
ATOM 542 O O . PHE A 1 70 ? -11.890 -0.991 -10.437 1.00 97.88 70 PHE A O 1
ATOM 549 N N . GLY A 1 71 ? -11.280 -0.301 -8.399 1.00 96.69 71 GLY A N 1
ATOM 550 C CA . GLY A 1 71 ? -11.344 1.120 -8.719 1.00 96.69 71 GLY A CA 1
ATOM 551 C C . GLY A 1 71 ? -10.327 1.524 -9.790 1.00 96.69 71 GLY A C 1
ATOM 552 O O . GLY A 1 71 ? -10.692 2.227 -10.730 1.00 96.69 71 GLY A O 1
ATOM 553 N N . ASN A 1 72 ? -9.087 1.014 -9.717 1.00 95.75 72 ASN A N 1
ATOM 554 C CA . ASN A 1 72 ? -8.097 1.218 -10.781 1.00 95.75 72 ASN A CA 1
ATOM 555 C C . ASN A 1 72 ? -8.537 0.552 -12.090 1.00 95.75 72 ASN A C 1
ATOM 557 O O . ASN A 1 72 ? -8.526 1.200 -13.135 1.00 95.75 72 ASN A O 1
ATOM 561 N N . LEU A 1 73 ? -8.950 -0.719 -12.019 1.00 95.88 73 LEU A N 1
ATOM 562 C CA . LEU A 1 73 ? -9.364 -1.489 -13.193 1.00 95.88 73 LEU A CA 1
ATOM 563 C C . LEU A 1 73 ? -10.551 -0.841 -13.917 1.00 95.88 73 LEU A C 1
ATOM 565 O O . LEU A 1 73 ? -10.547 -0.706 -15.134 1.00 95.88 73 LEU A O 1
ATOM 569 N N . ILE A 1 74 ? -11.575 -0.413 -13.181 1.00 94.06 74 ILE A N 1
ATOM 570 C CA . ILE A 1 74 ? -12.759 0.206 -13.777 1.00 94.06 74 ILE A CA 1
ATOM 571 C C . ILE A 1 74 ? -12.436 1.625 -14.244 1.00 94.06 74 ILE A C 1
ATOM 573 O O . ILE A 1 74 ? -12.677 1.950 -15.403 1.00 94.06 74 ILE A O 1
ATOM 577 N N . GLY A 1 75 ? -11.894 2.471 -13.364 1.00 88.38 75 GLY A N 1
ATOM 578 C CA . GLY A 1 75 ? -11.732 3.898 -13.641 1.00 88.38 75 GLY A CA 1
ATOM 579 C C . GLY A 1 75 ? -10.664 4.203 -14.684 1.00 88.38 75 GLY A C 1
ATOM 580 O O . GLY A 1 75 ? -10.913 4.964 -15.617 1.00 88.38 75 GLY A O 1
ATOM 581 N N . TYR A 1 76 ? -9.475 3.616 -14.539 1.00 84.00 76 TYR A N 1
ATOM 582 C CA . TYR A 1 76 ? -8.357 3.893 -15.438 1.00 84.00 76 TYR A CA 1
ATOM 583 C C . TYR A 1 76 ? -8.356 2.955 -16.642 1.00 84.00 76 TYR A C 1
ATOM 585 O O . TYR A 1 76 ? -8.330 3.418 -17.778 1.00 84.00 76 TYR A O 1
ATOM 593 N N . ASP A 1 77 ? -8.426 1.646 -16.405 1.00 87.50 77 ASP A N 1
ATOM 594 C CA . ASP A 1 77 ? -8.190 0.676 -17.474 1.00 87.50 77 ASP A CA 1
ATOM 595 C C . ASP A 1 77 ? -9.418 0.542 -18.394 1.00 87.50 77 ASP A C 1
ATOM 597 O O . ASP A 1 77 ? -9.311 0.734 -19.604 1.00 87.50 77 ASP A O 1
ATOM 601 N N . ILE A 1 78 ? -10.609 0.281 -17.845 1.00 90.56 78 ILE A N 1
ATOM 602 C CA . ILE A 1 78 ? -11.832 0.080 -18.644 1.00 90.56 78 ILE A CA 1
ATOM 603 C C . ILE A 1 78 ? -12.396 1.416 -19.143 1.00 90.56 78 ILE A C 1
ATOM 605 O O . ILE A 1 78 ? -12.525 1.621 -20.347 1.00 90.56 78 ILE A O 1
ATOM 609 N N . MET A 1 79 ? -12.735 2.337 -18.236 1.00 88.50 79 MET A N 1
ATOM 610 C CA . MET A 1 79 ? -13.383 3.607 -18.595 1.00 88.50 79 MET A CA 1
ATOM 611 C C . MET A 1 79 ? -12.418 4.615 -19.226 1.00 88.50 79 MET A C 1
ATOM 613 O O . MET A 1 79 ? -12.849 5.483 -19.985 1.00 88.50 79 MET A O 1
ATOM 617 N N . GLY A 1 80 ? -11.125 4.534 -18.902 1.00 81.81 80 GLY A N 1
ATOM 618 C CA . GLY A 1 80 ? -10.087 5.362 -19.515 1.00 81.81 80 GLY A CA 1
ATOM 619 C C . GLY A 1 80 ? -9.598 4.842 -20.870 1.00 81.81 80 GLY A C 1
ATOM 620 O O . GLY A 1 80 ? -8.944 5.595 -21.584 1.00 81.81 80 GLY A O 1
ATOM 621 N N . GLY A 1 81 ? -9.942 3.603 -21.248 1.00 82.75 81 GLY A N 1
ATOM 622 C CA . GLY A 1 81 ? -9.551 2.999 -22.526 1.00 82.75 81 GLY A CA 1
ATOM 623 C C . GLY A 1 81 ? -8.129 2.423 -22.556 1.00 82.75 81 GLY A C 1
ATOM 624 O O . GLY A 1 81 ? -7.573 2.246 -23.637 1.00 82.75 81 GLY A O 1
ATOM 625 N N . TYR A 1 82 ?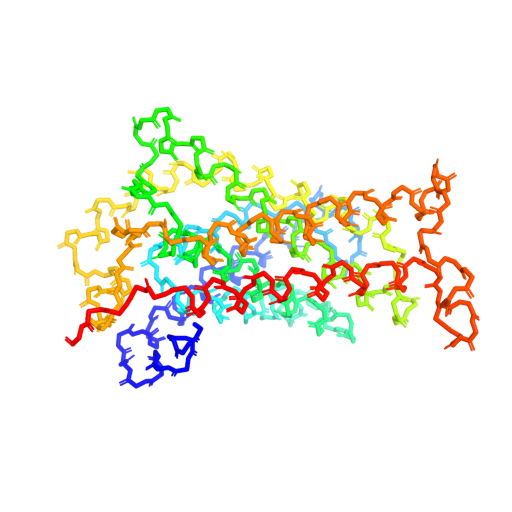 -7.543 2.123 -21.393 1.00 83.44 82 TYR A N 1
ATOM 626 C CA . TYR A 1 82 ? -6.161 1.641 -21.235 1.00 83.44 82 TYR A CA 1
ATOM 627 C C . TYR A 1 82 ? -6.064 0.164 -20.813 1.00 83.44 82 TYR A C 1
ATOM 629 O O . TYR A 1 82 ? -5.031 -0.282 -20.309 1.00 83.44 82 TYR A O 1
ATOM 637 N N . LEU A 1 83 ? -7.133 -0.616 -21.004 1.00 89.75 83 LEU A N 1
ATOM 638 C CA . LEU A 1 83 ? -7.166 -2.033 -20.649 1.00 89.75 83 LEU A CA 1
ATOM 639 C C . LEU A 1 83 ? -6.164 -2.833 -21.490 1.00 89.75 83 LEU A C 1
ATOM 641 O O . LEU A 1 83 ? -6.315 -2.987 -22.701 1.00 89.75 83 LEU A O 1
ATOM 645 N N . THR A 1 84 ? -5.153 -3.382 -20.824 1.00 90.00 84 THR A N 1
ATOM 646 C CA . THR A 1 84 ? -4.103 -4.202 -21.439 1.00 90.00 84 THR A CA 1
ATOM 647 C C . THR A 1 84 ? -3.733 -5.360 -20.515 1.00 90.00 84 THR A C 1
ATOM 649 O O . THR A 1 84 ? -4.221 -5.464 -19.390 1.00 90.00 84 THR A O 1
ATOM 652 N N . ILE A 1 85 ? -2.808 -6.227 -20.937 1.00 91.62 85 ILE A N 1
ATOM 653 C CA . ILE A 1 85 ? -2.246 -7.241 -20.032 1.00 91.62 85 ILE A CA 1
ATOM 654 C C . ILE A 1 85 ? -1.498 -6.607 -18.840 1.00 91.62 85 ILE A C 1
ATOM 656 O O . ILE A 1 85 ? -1.377 -7.231 -17.786 1.00 91.62 85 ILE A O 1
ATOM 660 N N . GLY A 1 86 ? -1.071 -5.341 -18.950 1.00 89.38 86 GLY A N 1
ATOM 661 C CA . GLY A 1 86 ? -0.514 -4.562 -17.840 1.00 89.38 86 GLY A CA 1
ATOM 662 C C . GLY A 1 86 ? -1.511 -4.311 -16.700 1.00 89.38 86 GLY A C 1
ATOM 663 O O . GLY A 1 86 ? -1.099 -4.187 -15.544 1.00 89.38 86 GLY A O 1
ATOM 664 N N . SER A 1 87 ? -2.819 -4.327 -16.985 1.00 93.50 87 SER A N 1
ATOM 665 C CA . SER A 1 87 ? -3.883 -4.103 -15.997 1.00 93.50 87 SER A CA 1
ATOM 666 C C . SER A 1 87 ? -3.933 -5.185 -14.911 1.00 93.50 87 SER A C 1
ATOM 668 O O . SER A 1 87 ? -4.413 -4.921 -13.812 1.00 93.50 87 SER A O 1
ATOM 670 N N . ILE A 1 88 ? -3.368 -6.377 -15.151 1.00 95.88 88 ILE A N 1
ATOM 671 C CA . ILE A 1 88 ? -3.208 -7.416 -14.117 1.00 95.88 88 ILE A CA 1
ATOM 672 C C . ILE A 1 88 ? -2.259 -6.928 -13.015 1.00 95.88 88 ILE A C 1
ATOM 674 O O . ILE A 1 88 ? -2.599 -6.976 -11.832 1.00 95.88 88 ILE A O 1
ATOM 678 N N . GLY A 1 89 ? -1.094 -6.396 -13.400 1.00 95.56 89 GLY A N 1
ATOM 679 C CA . GLY A 1 89 ? -0.156 -5.774 -12.468 1.00 95.56 89 GLY A CA 1
ATOM 680 C C . GLY A 1 89 ? -0.795 -4.599 -11.734 1.00 95.56 89 GLY A C 1
ATOM 681 O O . GLY A 1 89 ? -0.687 -4.512 -10.513 1.00 95.56 89 GLY A O 1
ATOM 682 N N . GLY A 1 90 ? -1.532 -3.752 -12.463 1.00 95.25 90 GLY A N 1
ATOM 683 C CA . GLY A 1 90 ? -2.312 -2.641 -11.906 1.00 95.25 90 GLY A CA 1
ATOM 684 C C . GLY A 1 90 ? -3.312 -3.080 -10.834 1.00 95.25 90 GLY A C 1
ATOM 685 O O . GLY A 1 90 ? -3.349 -2.495 -9.751 1.00 95.25 90 GLY A O 1
ATOM 686 N N . PHE A 1 91 ? -4.079 -4.139 -11.097 1.00 98.00 91 PHE A N 1
ATOM 687 C CA . PHE A 1 91 ? -5.052 -4.696 -10.160 1.00 98.00 91 PHE A CA 1
ATOM 688 C C . PHE A 1 91 ? -4.379 -5.199 -8.875 1.00 98.00 91 PHE A C 1
ATOM 690 O O . PHE A 1 91 ? -4.782 -4.818 -7.776 1.00 98.00 91 PHE A O 1
ATOM 697 N N . ILE A 1 92 ? -3.317 -6.003 -8.999 1.00 98.25 92 ILE A N 1
ATOM 698 C CA . ILE A 1 92 ? -2.603 -6.567 -7.842 1.00 98.25 92 ILE A CA 1
ATOM 699 C C . ILE A 1 92 ? -1.895 -5.458 -7.052 1.00 98.25 92 ILE A C 1
ATOM 701 O O . ILE A 1 92 ? -1.997 -5.411 -5.828 1.00 98.25 92 ILE A O 1
ATOM 705 N N . GLY A 1 93 ? -1.217 -4.528 -7.726 1.00 97.94 93 GLY A N 1
ATOM 706 C CA . GLY A 1 93 ? -0.537 -3.412 -7.067 1.00 97.94 93 GLY A CA 1
ATOM 707 C C . GLY A 1 93 ? -1.500 -2.537 -6.269 1.00 97.94 93 GLY A C 1
ATOM 708 O O . GLY A 1 93 ? -1.233 -2.223 -5.109 1.00 97.94 93 GLY A O 1
ATOM 709 N N . ASN A 1 94 ? -2.664 -2.216 -6.841 1.00 98.19 94 ASN A N 1
ATOM 710 C CA . ASN A 1 94 ? -3.686 -1.441 -6.142 1.00 98.19 94 ASN A CA 1
ATOM 711 C C . ASN A 1 94 ? -4.369 -2.224 -5.018 1.00 98.19 94 ASN A C 1
ATOM 713 O O . ASN A 1 94 ? -4.724 -1.627 -4.003 1.00 98.19 94 ASN A O 1
ATOM 717 N N . PHE A 1 95 ? -4.483 -3.550 -5.131 1.00 98.56 95 PHE A N 1
ATOM 718 C CA . PHE A 1 95 ? -4.899 -4.375 -3.999 1.00 98.56 95 PHE A CA 1
ATOM 719 C C . PHE A 1 95 ? -3.948 -4.195 -2.810 1.00 98.56 95 PHE A C 1
ATOM 721 O O . PHE A 1 95 ? -4.403 -3.936 -1.700 1.00 98.56 95 PHE A O 1
ATOM 728 N N . PHE A 1 96 ? -2.629 -4.246 -3.035 1.00 98.44 96 PHE A N 1
ATOM 729 C CA . PHE A 1 96 ? -1.631 -4.001 -1.984 1.00 98.44 96 PHE A CA 1
ATOM 730 C C . PHE A 1 96 ? -1.642 -2.554 -1.481 1.00 98.44 96 PHE A C 1
ATOM 732 O O . PHE A 1 96 ? -1.448 -2.318 -0.287 1.00 98.44 96 PHE A O 1
ATOM 739 N N . PHE A 1 97 ? -1.923 -1.597 -2.368 1.00 98.38 97 PHE A N 1
ATOM 740 C CA . PHE A 1 97 ? -2.079 -0.188 -2.018 1.00 98.38 97 PHE A CA 1
ATOM 741 C C . PHE A 1 97 ? -3.233 0.040 -1.034 1.00 98.38 97 PHE A C 1
ATOM 743 O O . PHE A 1 97 ? -3.090 0.813 -0.091 1.00 98.38 97 PHE A O 1
ATOM 750 N N . GLY A 1 98 ? -4.351 -0.671 -1.215 1.00 97.75 98 GLY A N 1
ATOM 751 C CA . GLY A 1 98 ? -5.467 -0.678 -0.271 1.00 97.75 98 GLY A CA 1
ATOM 752 C C . GLY A 1 98 ? -5.269 -1.619 0.925 1.00 97.75 98 GLY A C 1
ATOM 753 O O . GLY A 1 98 ? -5.814 -1.358 1.989 1.00 97.75 98 GLY A O 1
ATOM 754 N N . LEU A 1 99 ? -4.479 -2.685 0.801 1.00 98.19 99 LEU A N 1
ATOM 755 C CA . LEU A 1 99 ? -4.248 -3.658 1.875 1.00 98.19 99 LEU A CA 1
ATOM 756 C C . LEU A 1 99 ? -3.336 -3.107 2.972 1.00 98.19 99 LEU A C 1
ATOM 758 O O . LEU A 1 99 ? -3.652 -3.188 4.158 1.00 98.19 99 LEU A O 1
ATOM 762 N N . LEU A 1 100 ? -2.173 -2.586 2.582 1.00 98.12 100 LEU A N 1
ATOM 763 C CA . LEU A 1 100 ? -1.107 -2.261 3.524 1.00 98.12 100 LEU A CA 1
ATOM 764 C C . LEU A 1 100 ? -1.502 -1.219 4.581 1.00 98.12 100 LEU A C 1
ATOM 766 O O . LEU A 1 100 ? -1.128 -1.437 5.732 1.00 98.12 100 LEU A O 1
ATOM 770 N N . PRO A 1 101 ? -2.260 -0.144 4.276 1.00 98.06 101 PRO A N 1
ATOM 771 C CA . PRO A 1 101 ? -2.538 0.887 5.268 1.00 98.06 101 PRO A CA 1
ATOM 772 C C . PRO A 1 101 ? -3.348 0.389 6.462 1.00 98.06 101 PRO A C 1
ATOM 774 O O . PRO A 1 101 ? -2.885 0.477 7.596 1.00 98.06 101 PRO A O 1
ATOM 777 N N . TYR A 1 102 ? -4.527 -0.193 6.246 1.00 97.00 102 TYR A N 1
ATOM 778 C CA . TYR A 1 102 ? -5.305 -0.725 7.364 1.00 97.00 102 TYR A CA 1
ATOM 779 C C . TYR A 1 102 ? -4.579 -1.883 8.047 1.00 97.00 102 TYR A C 1
ATOM 781 O O . TYR A 1 102 ? -4.666 -2.014 9.263 1.00 97.00 102 TYR A O 1
ATOM 789 N N . TYR A 1 103 ? -3.849 -2.715 7.295 1.00 96.19 103 TYR A N 1
ATOM 790 C CA . TYR A 1 103 ? -3.208 -3.898 7.854 1.00 96.19 103 TYR A CA 1
ATOM 791 C C . TYR A 1 103 ? -2.053 -3.536 8.798 1.00 96.19 103 TYR A C 1
ATOM 793 O O . TYR A 1 103 ? -1.916 -4.136 9.867 1.00 96.19 103 TYR A O 1
ATOM 801 N N . THR A 1 104 ? -1.249 -2.518 8.469 1.00 95.81 104 THR A N 1
ATOM 802 C CA . THR A 1 104 ? -0.199 -2.024 9.374 1.00 95.81 104 THR A CA 1
ATOM 803 C C . THR A 1 104 ? -0.783 -1.364 10.617 1.00 95.81 104 THR A C 1
ATOM 805 O O . THR A 1 104 ? -0.244 -1.558 11.705 1.00 95.81 104 THR A O 1
ATOM 808 N N . TYR A 1 105 ? -1.903 -0.647 10.514 1.00 96.31 105 TYR A N 1
ATOM 809 C CA . TYR A 1 105 ? -2.576 -0.093 11.691 1.00 96.31 105 TYR A CA 1
ATOM 810 C C . TYR A 1 105 ? -3.201 -1.183 12.563 1.00 96.31 105 TYR A C 1
ATOM 812 O O . TYR A 1 105 ? -2.910 -1.249 13.755 1.00 96.31 105 TYR A O 1
ATOM 820 N N . HIS A 1 106 ? -3.939 -2.107 11.951 1.00 93.94 106 HIS A N 1
ATOM 821 C CA . HIS A 1 106 ? -4.565 -3.260 12.597 1.00 93.94 106 HIS A CA 1
ATOM 822 C C . HIS A 1 106 ? -3.565 -4.129 13.376 1.00 93.94 106 HIS A C 1
ATOM 824 O O . HIS A 1 106 ? -3.897 -4.680 14.428 1.00 93.94 106 HIS A O 1
ATOM 830 N N . LYS A 1 107 ? -2.341 -4.287 12.856 1.00 93.19 107 LYS A N 1
ATOM 831 C CA . LYS A 1 107 ? -1.349 -5.222 13.405 1.00 93.19 107 LYS A CA 1
ATOM 832 C C . LYS A 1 107 ? -0.199 -4.565 14.154 1.00 93.19 107 LYS A C 1
ATOM 834 O O . LYS A 1 107 ? 0.269 -5.147 15.124 1.00 93.19 107 LYS A O 1
ATOM 839 N N . PHE A 1 108 ? 0.281 -3.397 13.732 1.00 94.88 108 PHE A N 1
ATOM 840 C CA . PHE A 1 108 ? 1.529 -2.813 14.234 1.00 94.88 108 PHE A CA 1
ATOM 841 C C . PHE A 1 108 ? 1.331 -1.502 15.008 1.00 94.88 108 PHE A C 1
ATOM 843 O O . PHE A 1 108 ? 1.884 -1.344 16.102 1.00 94.88 108 PHE A O 1
ATOM 850 N N . PHE A 1 109 ? 0.572 -0.536 14.489 1.00 95.44 109 PHE A N 1
ATOM 851 C CA . PHE A 1 109 ? 0.429 0.759 15.165 1.00 95.44 109 PHE A CA 1
ATOM 852 C C . PHE A 1 109 ? -0.569 0.710 16.324 1.00 95.44 109 PHE A C 1
ATOM 854 O O . PHE A 1 109 ? -1.606 0.075 16.238 1.00 95.44 109 PHE A O 1
ATOM 861 N N . LYS A 1 110 ? -0.238 1.412 17.417 1.00 93.62 110 LYS A N 1
ATOM 862 C CA . LYS A 1 110 ? -1.070 1.519 18.633 1.00 93.62 110 LYS A CA 1
ATOM 863 C C . LYS A 1 110 ? -1.768 2.880 18.763 1.00 93.62 110 LYS A C 1
ATOM 865 O O . LYS A 1 110 ? -2.315 3.202 19.805 1.00 93.62 110 LYS A O 1
ATOM 870 N N . GLU A 1 111 ? -1.624 3.726 17.751 1.00 94.19 111 GLU A N 1
ATOM 871 C CA . GLU A 1 111 ? -2.234 5.054 17.698 1.00 94.19 111 GLU A CA 1
ATOM 872 C C . GLU A 1 111 ? -3.094 5.085 16.447 1.00 94.19 111 GLU A C 1
ATOM 874 O O . GLU A 1 111 ? -2.685 4.565 15.406 1.00 94.19 111 GLU A O 1
ATOM 879 N N . GLU A 1 112 ? -4.273 5.673 16.564 1.00 94.38 112 GLU A N 1
ATOM 880 C CA . GLU A 1 112 ? -5.220 5.763 15.467 1.00 94.38 112 GLU A CA 1
ATOM 881 C C . GLU A 1 112 ? -4.745 6.754 14.385 1.00 94.38 112 GLU A C 1
ATOM 883 O O . GLU A 1 112 ? -4.038 7.725 14.681 1.00 94.38 112 GLU A O 1
ATOM 888 N N . PRO A 1 113 ? -5.129 6.547 13.113 1.00 93.94 113 PRO A N 1
ATOM 889 C CA . PRO A 1 113 ? -4.719 7.381 11.983 1.00 93.94 113 PRO A CA 1
ATOM 890 C C . PRO A 1 113 ? -5.500 8.708 11.893 1.00 93.94 113 PRO A C 1
ATOM 892 O O . PRO A 1 113 ? -5.876 9.136 10.808 1.00 93.94 113 PRO A O 1
ATOM 895 N N . HIS A 1 114 ? -5.787 9.380 13.009 1.00 91.12 114 HIS A N 1
ATOM 896 C CA . HIS A 1 114 ? -6.595 10.607 13.000 1.00 91.12 114 HIS A CA 1
ATOM 897 C C . HIS A 1 114 ? -5.862 11.836 12.419 1.00 91.12 114 HIS A C 1
ATOM 899 O O . HIS A 1 114 ? -6.510 12.840 12.135 1.00 91.12 114 HIS A O 1
ATOM 905 N N . CYS A 1 115 ? -4.530 11.803 12.269 1.00 93.81 115 CYS A N 1
ATOM 906 C CA . CYS A 1 115 ? -3.698 12.889 11.711 1.00 93.81 115 CYS A CA 1
ATOM 907 C C . CYS A 1 115 ? -3.803 14.243 12.448 1.00 93.81 115 CYS A C 1
ATOM 909 O O . CYS A 1 115 ? -3.486 15.292 11.896 1.00 93.81 115 CYS A O 1
ATOM 911 N N . LYS A 1 116 ? -4.230 14.226 13.717 1.00 91.00 116 LYS A N 1
ATOM 912 C CA . LYS A 1 116 ? -4.383 15.427 14.579 1.00 91.00 116 LYS A CA 1
ATOM 913 C C . LYS A 1 116 ? -3.151 15.718 15.440 1.00 91.00 116 LYS A C 1
ATOM 915 O O . LYS A 1 116 ? -2.985 16.830 15.927 1.00 91.00 116 LYS A O 1
ATOM 920 N N . THR A 1 117 ? -2.306 14.714 15.652 1.00 94.44 117 THR A N 1
ATOM 921 C CA . THR A 1 117 ? -1.025 14.821 16.361 1.00 94.44 117 THR A CA 1
ATOM 922 C C . THR A 1 117 ? 0.104 14.628 15.356 1.00 94.44 117 THR A C 1
ATOM 924 O O . THR A 1 117 ? -0.058 13.917 14.361 1.00 94.44 117 THR A O 1
ATOM 927 N N . LEU A 1 118 ? 1.276 15.209 15.629 1.00 95.06 118 LEU A N 1
ATOM 928 C CA . LEU A 1 118 ? 2.460 15.009 14.784 1.00 95.06 118 LEU A CA 1
ATOM 929 C C . LEU A 1 118 ? 2.853 13.529 14.689 1.00 95.06 118 LEU A C 1
ATOM 931 O O . LEU A 1 118 ? 3.288 13.075 13.637 1.00 95.06 118 LEU A O 1
ATOM 935 N N . THR A 1 119 ? 2.670 12.760 15.765 1.00 96.25 119 THR A N 1
ATOM 936 C CA . THR A 1 119 ? 2.971 11.323 15.778 1.00 96.25 119 THR A CA 1
ATOM 937 C C . THR A 1 119 ? 1.991 10.519 14.921 1.00 96.25 119 THR A C 1
ATOM 939 O O . THR A 1 119 ? 2.441 9.677 14.141 1.00 96.25 119 THR A O 1
ATOM 942 N N . SER A 1 120 ? 0.683 10.792 15.010 1.00 95.75 120 SER A N 1
ATOM 943 C CA . SER A 1 120 ? -0.329 10.154 14.157 1.00 95.75 120 SER A CA 1
ATOM 944 C C . SER A 1 120 ? -0.103 10.502 12.684 1.00 95.75 120 SER A C 1
ATOM 946 O O . SER A 1 120 ? -0.079 9.600 11.847 1.00 95.75 120 SER A O 1
ATOM 948 N N . LEU A 1 121 ? 0.171 11.779 12.382 1.00 97.12 121 LEU A N 1
ATOM 949 C CA . LEU A 1 121 ? 0.509 12.235 11.034 1.00 97.12 121 LEU A CA 1
ATOM 950 C C . LEU A 1 121 ? 1.760 11.524 10.504 1.00 97.12 121 LEU A C 1
ATOM 952 O O . LEU A 1 121 ? 1.718 10.932 9.435 1.00 97.12 121 LEU A O 1
ATOM 956 N N . ALA A 1 122 ? 2.855 11.488 11.268 1.00 97.38 122 ALA A N 1
ATOM 957 C CA . ALA A 1 122 ? 4.083 10.825 10.833 1.00 97.38 122 ALA A CA 1
ATOM 958 C C . ALA A 1 122 ? 3.873 9.328 10.534 1.00 97.38 122 ALA A C 1
ATOM 960 O O . ALA A 1 122 ? 4.370 8.825 9.529 1.00 97.38 122 ALA A O 1
ATOM 961 N N . LYS A 1 123 ? 3.111 8.608 11.371 1.00 97.69 123 LYS A N 1
ATOM 962 C CA . LYS A 1 123 ? 2.765 7.194 11.123 1.00 97.69 123 LYS A CA 1
ATOM 963 C C . LYS A 1 123 ? 1.917 7.026 9.864 1.00 97.69 123 LYS A C 1
ATOM 965 O O . LYS A 1 123 ? 2.131 6.066 9.120 1.00 97.69 123 LYS A O 1
ATOM 970 N N . PHE A 1 124 ? 1.001 7.960 9.618 1.00 98.06 124 PHE A N 1
ATOM 971 C CA . PHE A 1 124 ? 0.185 7.985 8.412 1.00 98.06 124 PHE A CA 1
ATOM 972 C C . PHE A 1 124 ? 1.069 8.164 7.171 1.00 98.06 124 PHE A C 1
ATOM 974 O O . PHE A 1 124 ? 1.029 7.313 6.286 1.00 98.06 124 PHE A O 1
ATOM 981 N N . GLU A 1 125 ? 1.955 9.164 7.143 1.00 97.88 125 GLU A N 1
ATOM 982 C CA . GLU A 1 125 ? 2.813 9.429 5.974 1.00 97.88 125 GLU A CA 1
ATOM 983 C C . GLU A 1 125 ? 3.801 8.298 5.682 1.00 97.88 125 GLU A C 1
ATOM 985 O O . GLU A 1 125 ? 4.025 7.927 4.525 1.00 97.88 125 GLU A O 1
ATOM 990 N N . VAL A 1 126 ? 4.359 7.697 6.733 1.00 98.00 126 VAL A N 1
ATOM 991 C CA . VAL A 1 126 ? 5.219 6.508 6.638 1.00 98.00 126 VAL A CA 1
ATOM 992 C C . VAL A 1 126 ? 4.447 5.333 6.027 1.00 98.00 126 VAL A C 1
ATOM 994 O O . VAL A 1 126 ? 4.978 4.601 5.190 1.00 98.00 126 VAL A O 1
ATOM 997 N N . THR A 1 127 ? 3.175 5.178 6.391 1.00 98.19 127 THR A N 1
ATOM 998 C CA . THR A 1 127 ? 2.297 4.131 5.854 1.00 98.19 127 THR A CA 1
ATOM 999 C C . THR A 1 127 ? 1.907 4.393 4.401 1.00 98.19 127 THR A C 1
ATOM 1001 O O . THR A 1 127 ? 1.949 3.468 3.588 1.00 98.19 127 THR A O 1
ATOM 1004 N N . VAL A 1 128 ? 1.593 5.647 4.051 1.00 98.50 128 VAL A N 1
ATOM 1005 C CA . VAL A 1 128 ? 1.354 6.084 2.666 1.00 98.50 128 VAL A CA 1
ATOM 1006 C C . VAL A 1 128 ? 2.547 5.712 1.793 1.00 98.50 128 VAL A C 1
ATOM 1008 O O . VAL A 1 128 ? 2.369 5.141 0.717 1.00 98.50 128 VAL A O 1
ATOM 1011 N N . PHE A 1 129 ? 3.766 5.996 2.256 1.00 98.62 129 PHE A N 1
ATOM 1012 C CA . PHE A 1 129 ? 4.978 5.717 1.493 1.00 98.62 129 PHE A CA 1
ATOM 1013 C C . PHE A 1 129 ? 5.213 4.220 1.297 1.00 98.62 129 PHE A C 1
ATOM 1015 O O . PHE A 1 129 ? 5.467 3.783 0.175 1.00 98.62 129 PHE A O 1
ATOM 1022 N N . LEU A 1 130 ? 5.062 3.424 2.361 1.00 98.69 130 LEU A N 1
ATOM 1023 C CA . LEU A 1 130 ? 5.166 1.966 2.288 1.00 98.69 130 LEU A C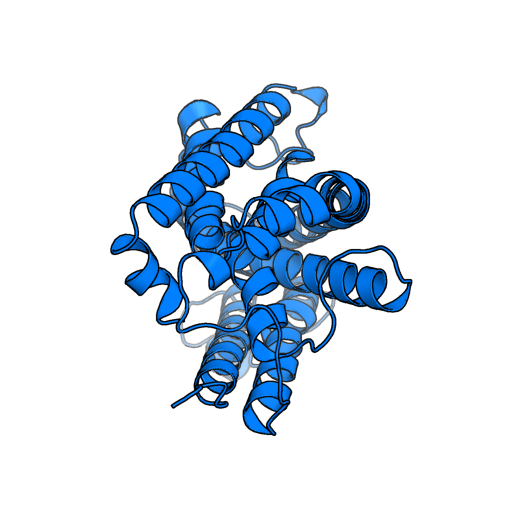A 1
ATOM 1024 C C . LEU A 1 130 ? 4.180 1.384 1.264 1.00 98.69 130 LEU A C 1
ATOM 1026 O O . LEU A 1 130 ? 4.581 0.614 0.392 1.00 98.69 130 LEU A O 1
ATOM 1030 N N . ALA A 1 131 ? 2.905 1.776 1.344 1.00 98.56 131 ALA A N 1
ATOM 1031 C CA . ALA A 1 131 ? 1.868 1.299 0.433 1.00 98.56 131 ALA A CA 1
ATOM 1032 C C . ALA A 1 131 ? 2.125 1.742 -1.016 1.00 98.56 131 ALA A C 1
ATOM 1034 O O . ALA A 1 131 ? 1.971 0.953 -1.950 1.00 98.56 131 ALA A O 1
ATOM 1035 N N . SER A 1 132 ? 2.561 2.989 -1.205 1.00 98.50 132 SER A N 1
ATOM 1036 C CA . SER A 1 132 ? 2.889 3.553 -2.519 1.00 98.50 132 SER A CA 1
ATOM 1037 C C . SER A 1 132 ? 4.069 2.835 -3.169 1.00 98.50 132 SER A C 1
ATOM 1039 O O . SER A 1 132 ? 3.997 2.483 -4.345 1.00 98.50 132 SER A O 1
ATOM 1041 N N . SER A 1 133 ? 5.123 2.563 -2.396 1.00 98.56 133 SER A N 1
ATOM 1042 C CA . SER A 1 133 ? 6.306 1.842 -2.870 1.00 98.56 133 SER A CA 1
ATOM 1043 C C . SER A 1 133 ? 5.990 0.386 -3.207 1.00 98.56 133 SER A C 1
ATOM 1045 O O . SER A 1 133 ? 6.411 -0.103 -4.252 1.00 98.56 133 SER A O 1
ATOM 1047 N N . ALA A 1 134 ? 5.184 -0.295 -2.385 1.00 98.56 134 ALA A N 1
ATOM 1048 C CA . ALA A 1 134 ? 4.720 -1.648 -2.686 1.00 98.56 134 ALA A CA 1
ATOM 1049 C C . ALA A 1 134 ? 3.911 -1.700 -3.990 1.00 98.56 134 ALA A C 1
ATOM 1051 O O . ALA A 1 134 ? 4.169 -2.543 -4.848 1.00 98.56 134 ALA A O 1
ATOM 1052 N N . CYS A 1 135 ? 2.965 -0.770 -4.161 1.00 98.25 135 CYS A N 1
ATOM 1053 C CA . CYS A 1 135 ? 2.153 -0.658 -5.371 1.00 98.25 135 CYS A CA 1
ATOM 1054 C C . CYS A 1 135 ? 3.030 -0.429 -6.611 1.00 98.25 135 CYS A C 1
ATOM 1056 O O . CYS A 1 135 ? 2.938 -1.188 -7.577 1.00 98.25 135 CYS A O 1
ATOM 1058 N N . GLY A 1 136 ? 3.934 0.556 -6.554 1.00 97.50 136 GLY A N 1
ATOM 1059 C CA . GLY A 1 136 ? 4.865 0.859 -7.642 1.00 97.50 136 GLY A CA 1
ATOM 1060 C C . GLY A 1 136 ? 5.745 -0.331 -8.012 1.00 97.50 136 GLY A C 1
ATOM 1061 O O . GLY A 1 136 ? 5.829 -0.685 -9.185 1.00 97.50 136 GLY A O 1
ATOM 1062 N N . MET A 1 137 ? 6.318 -1.005 -7.016 1.00 97.94 137 MET A N 1
ATOM 1063 C CA . MET A 1 137 ? 7.180 -2.167 -7.217 1.00 97.94 137 MET A CA 1
ATOM 1064 C C . MET A 1 137 ? 6.445 -3.350 -7.858 1.00 97.94 137 MET A C 1
ATOM 1066 O O . MET A 1 137 ? 6.973 -3.972 -8.781 1.00 97.94 137 MET A O 1
ATOM 1070 N N . ILE A 1 138 ? 5.234 -3.669 -7.392 1.00 98.19 138 ILE A N 1
ATOM 1071 C CA . ILE A 1 138 ? 4.434 -4.783 -7.924 1.00 98.19 138 ILE A CA 1
ATOM 1072 C C . ILE A 1 138 ? 4.051 -4.510 -9.381 1.00 98.19 138 ILE A C 1
ATOM 1074 O O . ILE A 1 138 ? 4.258 -5.369 -10.240 1.00 98.19 138 ILE A O 1
ATOM 1078 N N . ILE A 1 139 ? 3.544 -3.307 -9.673 1.00 96.25 139 ILE A N 1
ATOM 1079 C CA . ILE A 1 139 ? 3.138 -2.938 -11.035 1.00 96.25 139 ILE A CA 1
ATOM 1080 C C . ILE A 1 139 ? 4.353 -2.938 -11.963 1.00 96.25 139 ILE A C 1
ATOM 1082 O O . ILE A 1 139 ? 4.319 -3.562 -13.020 1.00 96.25 139 ILE A O 1
ATOM 1086 N N . ALA A 1 140 ? 5.446 -2.293 -11.557 1.00 96.69 140 ALA A N 1
ATOM 1087 C CA . ALA A 1 140 ? 6.658 -2.212 -12.360 1.00 96.69 140 ALA A CA 1
ATOM 1088 C C . ALA A 1 140 ? 7.283 -3.589 -12.621 1.00 96.69 140 ALA A C 1
ATOM 1090 O O . ALA A 1 140 ? 7.747 -3.843 -13.728 1.00 96.69 140 ALA A O 1
ATOM 1091 N N . THR A 1 141 ? 7.247 -4.505 -11.646 1.00 96.25 141 THR A N 1
ATOM 1092 C CA . THR A 1 141 ? 7.724 -5.887 -11.837 1.00 96.25 141 THR A CA 1
ATOM 1093 C C . THR A 1 141 ? 6.912 -6.612 -12.899 1.00 96.25 141 THR A C 1
ATOM 1095 O O . THR A 1 141 ? 7.477 -7.279 -13.760 1.00 96.25 141 THR A O 1
ATOM 1098 N N . TRP A 1 142 ? 5.586 -6.470 -12.866 1.00 96.00 142 TRP A N 1
ATOM 1099 C CA . TRP A 1 142 ? 4.716 -7.080 -13.868 1.00 96.00 142 TRP A CA 1
ATOM 1100 C C . TRP A 1 142 ? 4.981 -6.530 -15.276 1.00 96.00 142 TRP A C 1
ATOM 1102 O O . TRP A 1 142 ? 5.059 -7.291 -16.241 1.00 96.00 142 TRP A O 1
ATOM 1112 N N . LEU A 1 143 ? 5.156 -5.213 -15.398 1.00 93.81 143 LEU A N 1
ATOM 1113 C CA . LEU A 1 143 ? 5.448 -4.566 -16.680 1.00 93.81 143 LEU A CA 1
ATOM 1114 C C . LEU A 1 143 ? 6.822 -4.959 -17.238 1.00 93.81 143 LEU A C 1
ATOM 1116 O O . LEU A 1 143 ? 6.936 -5.178 -18.442 1.00 93.81 143 LEU A O 1
ATOM 1120 N N . GLU A 1 144 ? 7.821 -5.124 -16.370 1.00 93.56 144 GLU A N 1
ATOM 1121 C CA . GLU A 1 144 ? 9.152 -5.618 -16.738 1.00 93.56 144 GLU A CA 1
ATOM 1122 C C . GLU A 1 144 ? 9.084 -7.069 -17.239 1.00 93.56 144 GLU A C 1
ATOM 1124 O O . GLU A 1 144 ? 9.616 -7.386 -18.299 1.00 93.56 144 GLU A O 1
ATOM 1129 N N . LEU A 1 145 ? 8.374 -7.948 -16.519 1.00 92.62 145 LEU A N 1
ATOM 1130 C CA . LEU A 1 145 ? 8.206 -9.359 -16.898 1.00 92.62 145 LEU A CA 1
ATOM 1131 C C . LEU A 1 145 ? 7.461 -9.537 -18.224 1.00 92.62 145 LEU A C 1
ATOM 1133 O O . LEU A 1 145 ? 7.719 -10.488 -18.958 1.00 92.62 145 LEU A O 1
ATOM 1137 N N . THR A 1 146 ? 6.528 -8.636 -18.524 1.00 91.94 146 THR A N 1
ATOM 1138 C CA . THR A 1 146 ? 5.752 -8.651 -19.772 1.00 91.94 146 THR A CA 1
ATOM 1139 C C . THR A 1 146 ? 6.433 -7.888 -20.911 1.00 91.94 146 THR A C 1
ATOM 1141 O O . THR A 1 146 ? 5.952 -7.942 -22.041 1.00 91.94 146 THR A O 1
ATOM 1144 N N . GLY A 1 147 ? 7.544 -7.191 -20.642 1.00 89.62 147 GLY A N 1
ATOM 1145 C CA . GLY A 1 147 ? 8.286 -6.404 -21.629 1.00 89.62 147 GLY A CA 1
ATOM 1146 C C . GLY A 1 147 ? 7.549 -5.159 -22.135 1.00 89.62 147 GLY A C 1
ATOM 1147 O O . GLY A 1 147 ? 7.905 -4.633 -23.186 1.00 89.62 147 GLY A O 1
ATOM 1148 N N . ILE A 1 148 ? 6.516 -4.693 -21.424 1.00 88.88 148 ILE A N 1
ATOM 1149 C CA . ILE A 1 148 ? 5.678 -3.565 -21.863 1.00 88.88 148 ILE A CA 1
ATOM 1150 C C . ILE A 1 148 ? 6.358 -2.231 -21.564 1.00 88.88 148 ILE A C 1
ATOM 1152 O O . ILE A 1 148 ? 6.396 -1.347 -22.417 1.00 88.88 148 ILE A O 1
ATOM 1156 N N . LEU A 1 149 ? 6.877 -2.076 -20.342 1.00 88.50 149 LEU A N 1
ATOM 1157 C CA . LEU A 1 149 ? 7.553 -0.863 -19.893 1.00 88.50 149 LEU A CA 1
ATOM 1158 C C . LEU A 1 149 ? 8.701 -1.198 -18.932 1.00 88.50 149 LEU A C 1
ATOM 1160 O O . LEU A 1 149 ? 8.558 -2.123 -18.131 1.00 88.50 149 LEU A O 1
ATOM 1164 N N . PRO A 1 150 ? 9.793 -0.410 -18.942 1.00 91.81 150 PRO A N 1
ATOM 1165 C CA . PRO A 1 150 ? 10.906 -0.604 -18.019 1.00 91.81 150 PRO A CA 1
ATOM 1166 C C . PRO A 1 150 ? 10.513 -0.371 -16.555 1.00 91.81 150 PRO A C 1
ATOM 1168 O O . PRO A 1 150 ? 9.865 0.631 -16.224 1.00 91.81 150 PRO A O 1
ATOM 1171 N N . PHE A 1 151 ? 11.004 -1.234 -15.664 1.00 94.06 151 PHE A N 1
ATOM 1172 C CA . PHE A 1 151 ?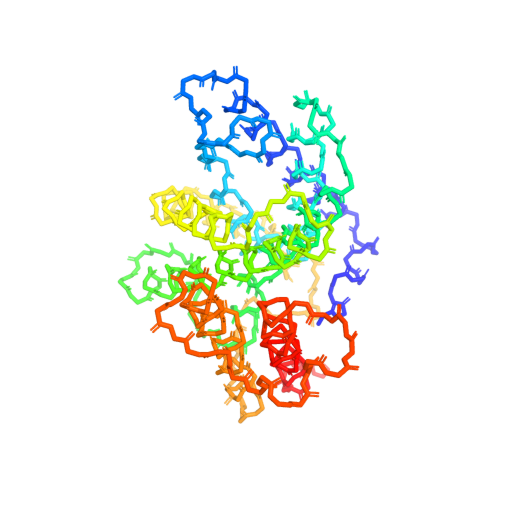 10.750 -1.188 -14.224 1.00 94.06 151 PHE A CA 1
ATOM 1173 C C . PHE A 1 151 ? 11.050 0.183 -13.608 1.00 94.06 151 PHE A C 1
ATOM 1175 O O . PHE A 1 151 ? 10.205 0.759 -12.924 1.00 94.06 151 PHE A O 1
ATOM 1182 N N . ALA A 1 152 ? 12.263 0.705 -13.831 1.00 90.31 152 ALA A N 1
ATOM 1183 C CA . ALA A 1 152 ? 12.772 1.887 -13.127 1.00 90.31 152 ALA A CA 1
ATOM 1184 C C . ALA A 1 152 ? 11.876 3.106 -13.356 1.00 90.31 152 ALA A C 1
ATOM 1186 O O . ALA A 1 152 ? 11.500 3.806 -12.418 1.00 90.31 152 ALA A O 1
ATOM 1187 N N . TYR A 1 153 ? 11.499 3.314 -14.617 1.00 87.38 153 TYR A N 1
ATOM 1188 C CA . TYR A 1 153 ? 10.656 4.426 -15.016 1.00 87.38 153 TYR A CA 1
ATOM 1189 C C . TYR A 1 153 ? 9.282 4.338 -14.350 1.00 87.38 153 TYR A C 1
ATOM 1191 O O . TYR A 1 153 ? 8.847 5.280 -13.687 1.00 87.38 153 TYR A O 1
ATOM 1199 N N . PHE A 1 154 ? 8.619 3.185 -14.461 1.00 89.25 154 PHE A N 1
ATOM 1200 C CA . PHE A 1 154 ? 7.260 3.052 -13.952 1.00 89.25 154 PHE A CA 1
ATOM 1201 C C . PHE A 1 154 ? 7.201 3.007 -12.425 1.00 89.25 154 PHE A C 1
ATOM 1203 O O . PHE A 1 154 ? 6.313 3.615 -11.827 1.00 89.25 154 PHE A O 1
ATOM 1210 N N . SER A 1 155 ? 8.168 2.351 -11.779 1.00 95.31 155 SER A N 1
ATOM 1211 C CA . SER A 1 155 ? 8.199 2.254 -10.322 1.00 95.31 155 SER A CA 1
ATOM 1212 C C . SER A 1 155 ? 8.377 3.625 -9.670 1.00 95.31 155 SER A C 1
ATOM 1214 O O . SER A 1 155 ? 7.653 3.948 -8.725 1.00 95.31 155 SER A O 1
ATOM 1216 N N . VAL A 1 156 ? 9.284 4.465 -10.189 1.00 94.12 156 VAL A N 1
ATOM 1217 C CA . VAL A 1 156 ? 9.500 5.825 -9.665 1.00 94.12 156 VAL A CA 1
ATOM 1218 C C . VAL A 1 156 ? 8.227 6.648 -9.828 1.00 94.12 156 VAL A C 1
ATOM 1220 O O . VAL A 1 156 ? 7.740 7.230 -8.857 1.00 94.12 1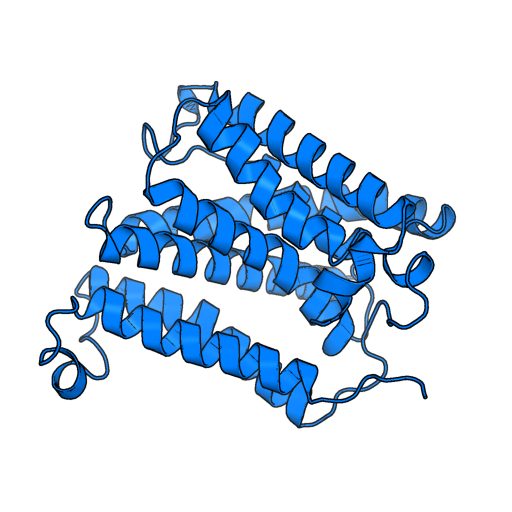56 VAL A O 1
ATOM 1223 N N . VAL A 1 157 ? 7.651 6.651 -11.034 1.00 92.62 157 VAL A N 1
ATOM 1224 C CA . VAL A 1 157 ? 6.452 7.441 -11.324 1.00 92.62 157 VAL A CA 1
ATOM 1225 C C . VAL A 1 157 ? 5.290 7.023 -10.426 1.00 92.62 157 VAL A C 1
ATOM 1227 O O . VAL A 1 157 ? 4.688 7.884 -9.792 1.00 92.62 157 VAL A O 1
ATOM 1230 N N . VAL A 1 158 ? 4.983 5.728 -10.316 1.00 94.56 158 VAL A N 1
ATOM 1231 C CA . VAL A 1 158 ? 3.857 5.256 -9.493 1.00 94.56 158 VAL A CA 1
ATOM 1232 C C . VAL A 1 158 ? 4.104 5.514 -8.008 1.00 94.56 158 VAL A C 1
ATOM 1234 O O . VAL A 1 158 ? 3.219 6.035 -7.330 1.00 94.56 158 VAL A O 1
ATOM 1237 N N . THR A 1 159 ? 5.304 5.210 -7.504 1.00 97.44 159 THR A N 1
ATOM 1238 C CA . THR A 1 159 ? 5.628 5.368 -6.079 1.00 97.44 159 THR A CA 1
ATOM 1239 C C . THR A 1 159 ? 5.430 6.811 -5.630 1.00 97.44 159 THR A C 1
ATOM 1241 O O . THR A 1 159 ? 4.716 7.062 -4.661 1.00 97.44 159 THR A O 1
ATOM 1244 N N . PHE A 1 160 ? 6.009 7.778 -6.346 1.00 95.88 160 PHE A N 1
ATOM 1245 C CA . PHE A 1 160 ? 5.922 9.178 -5.936 1.00 95.88 160 PHE A CA 1
ATOM 1246 C C . PHE A 1 160 ? 4.575 9.814 -6.258 1.00 95.88 160 PHE A C 1
ATOM 1248 O O . PHE A 1 160 ? 4.109 10.646 -5.490 1.00 95.88 160 PHE A O 1
ATOM 1255 N N . ASN A 1 161 ? 3.901 9.407 -7.330 1.00 94.25 161 ASN A N 1
ATOM 1256 C CA . ASN A 1 161 ? 2.564 9.913 -7.631 1.00 94.25 161 ASN A CA 1
ATOM 1257 C C . ASN A 1 161 ? 1.551 9.492 -6.558 1.00 94.25 161 ASN A C 1
ATOM 1259 O O . ASN A 1 161 ? 0.809 10.327 -6.040 1.00 94.25 161 ASN A O 1
ATOM 1263 N N . ASN A 1 162 ? 1.580 8.219 -6.152 1.00 96.56 162 ASN A N 1
ATOM 1264 C CA . ASN A 1 162 ? 0.763 7.723 -5.049 1.00 96.56 162 ASN A CA 1
ATOM 1265 C C . ASN A 1 162 ? 1.145 8.405 -3.725 1.00 96.56 162 ASN A C 1
ATOM 1267 O O . ASN A 1 162 ? 0.257 8.875 -3.011 1.00 96.56 162 ASN A O 1
ATOM 1271 N N . ALA A 1 163 ? 2.446 8.506 -3.426 1.00 97.81 163 ALA A N 1
ATOM 1272 C CA . ALA A 1 163 ? 2.920 9.064 -2.164 1.00 97.81 163 ALA A CA 1
ATOM 1273 C C . ALA A 1 163 ? 2.589 10.551 -2.030 1.00 97.81 163 ALA A C 1
ATOM 1275 O O . ALA A 1 163 ? 2.023 10.947 -1.023 1.00 97.81 163 ALA A O 1
ATOM 1276 N N . ILE A 1 164 ? 2.862 11.368 -3.050 1.00 96.88 164 ILE A N 1
ATOM 1277 C CA . ILE A 1 164 ? 2.592 12.812 -3.025 1.00 96.88 164 ILE A CA 1
ATOM 1278 C C . ILE A 1 164 ? 1.089 13.079 -2.894 1.00 96.88 164 ILE A C 1
ATOM 1280 O O . ILE A 1 164 ? 0.684 13.910 -2.081 1.00 96.88 164 ILE A O 1
ATOM 1284 N N . ALA A 1 165 ? 0.251 12.360 -3.649 1.00 95.62 165 ALA A N 1
ATOM 1285 C CA . ALA A 1 165 ? -1.198 12.489 -3.525 1.00 95.62 165 ALA A CA 1
ATOM 1286 C C . ALA A 1 165 ? -1.673 12.110 -2.112 1.00 95.62 165 ALA A C 1
ATOM 1288 O O . ALA A 1 165 ? -2.452 12.847 -1.507 1.00 95.62 165 ALA A O 1
ATOM 1289 N N . GLY A 1 166 ? -1.173 10.994 -1.572 1.00 97.00 166 GLY A N 1
ATOM 1290 C CA . GLY A 1 166 ? -1.491 10.531 -0.225 1.00 97.00 166 GLY A CA 1
ATOM 1291 C C . GLY A 1 166 ? -1.004 11.480 0.872 1.00 97.00 166 GLY A C 1
ATOM 1292 O O . GLY A 1 166 ? -1.776 11.774 1.772 1.00 97.00 166 GLY A O 1
ATOM 1293 N N . TRP A 1 167 ? 0.212 12.013 0.772 1.00 97.62 167 TRP A N 1
ATOM 1294 C CA . TRP A 1 167 ? 0.793 12.930 1.756 1.00 97.62 167 TRP A CA 1
ATOM 1295 C C . TRP A 1 167 ? 0.086 14.283 1.798 1.00 97.62 167 TRP A C 1
ATOM 1297 O O . TRP A 1 167 ? -0.124 14.861 2.856 1.00 97.62 167 TRP A O 1
ATOM 1307 N N . ILE A 1 168 ? -0.326 14.807 0.642 1.00 96.06 168 ILE A N 1
ATOM 1308 C CA . ILE A 1 168 ? -0.977 16.120 0.594 1.00 96.06 168 ILE A CA 1
ATOM 1309 C C . ILE A 1 168 ? -2.463 15.998 0.935 1.00 96.06 168 ILE A C 1
ATOM 1311 O O . ILE A 1 168 ? -2.973 16.711 1.798 1.00 96.06 168 ILE A O 1
ATOM 1315 N N . LEU A 1 169 ? -3.185 15.111 0.246 1.00 96.75 169 LEU A N 1
ATOM 1316 C CA . LEU A 1 169 ? -4.642 15.040 0.359 1.00 96.75 169 LEU A CA 1
ATOM 1317 C C . LEU A 1 169 ? -5.095 14.080 1.459 1.00 96.75 169 LEU A C 1
ATOM 1319 O O . LEU A 1 169 ? -6.153 14.294 2.044 1.00 96.75 169 LEU A O 1
ATOM 1323 N N . GLY A 1 170 ? -4.317 13.045 1.774 1.00 96.81 170 GLY A N 1
ATOM 1324 C CA . GLY A 1 170 ? -4.668 12.043 2.779 1.00 96.81 170 GLY A CA 1
ATOM 1325 C C . GLY A 1 170 ? -4.937 12.638 4.163 1.00 96.81 170 GLY A C 1
ATOM 1326 O O . GLY A 1 170 ? -6.032 12.411 4.680 1.00 96.81 170 GLY A O 1
ATOM 1327 N N . PRO A 1 171 ? -4.041 13.455 4.751 1.00 96.62 171 PRO A N 1
ATOM 1328 C CA . PRO A 1 171 ? -4.287 14.087 6.047 1.00 96.62 171 PRO A CA 1
ATOM 1329 C C . PRO A 1 171 ? -5.513 15.006 6.042 1.00 96.62 171 PRO A C 1
ATOM 1331 O O . PRO A 1 171 ? -6.279 15.010 7.005 1.00 96.62 171 PRO A O 1
ATOM 1334 N N . ILE A 1 172 ? -5.744 15.735 4.942 1.00 95.88 172 ILE A N 1
ATOM 1335 C CA . ILE A 1 172 ? -6.924 16.598 4.773 1.00 95.88 172 ILE A CA 1
ATOM 1336 C C . ILE A 1 172 ? -8.199 15.748 4.804 1.00 95.88 172 ILE A C 1
ATOM 1338 O O . ILE A 1 172 ? -9.138 16.049 5.538 1.00 95.88 172 ILE A O 1
ATOM 1342 N N . LEU A 1 173 ? -8.228 14.657 4.039 1.00 96.00 173 LEU A N 1
ATOM 1343 C CA . LEU A 1 173 ? -9.363 13.740 3.990 1.00 96.00 173 LEU A CA 1
ATOM 1344 C C . LEU A 1 173 ? -9.575 13.032 5.339 1.00 96.00 173 LEU A C 1
ATOM 1346 O O . LEU A 1 173 ? -10.715 12.937 5.792 1.00 96.00 173 LEU A O 1
ATOM 1350 N N . MET A 1 174 ? -8.511 12.599 6.023 1.00 96.12 174 MET A N 1
ATOM 1351 C CA . MET A 1 174 ? -8.615 12.016 7.366 1.00 96.12 174 MET A CA 1
ATOM 1352 C C . MET A 1 174 ? -9.206 13.016 8.362 1.00 96.12 174 MET A C 1
ATOM 1354 O O . MET A 1 174 ? -10.152 12.675 9.067 1.00 96.12 174 MET A O 1
ATOM 1358 N N . ALA A 1 175 ? -8.750 14.271 8.364 1.00 92.88 175 ALA A N 1
ATOM 1359 C CA . ALA A 1 175 ? -9.307 15.308 9.232 1.00 92.88 175 ALA A CA 1
ATOM 1360 C C . ALA A 1 175 ? -10.809 15.558 8.982 1.00 92.88 175 ALA A C 1
ATOM 1362 O O . ALA A 1 175 ? -11.552 15.856 9.917 1.00 92.88 175 ALA A O 1
ATOM 1363 N N . LEU A 1 176 ? -11.272 15.416 7.735 1.00 93.50 176 LEU A N 1
ATOM 1364 C CA . LEU A 1 176 ? -12.675 15.618 7.362 1.00 93.50 176 LEU A CA 1
ATOM 1365 C C . LEU A 1 176 ? -13.574 14.414 7.676 1.00 93.50 176 LEU A C 1
ATOM 1367 O O . LEU A 1 176 ? -14.727 14.598 8.080 1.00 93.50 176 LEU A O 1
ATOM 1371 N N . PHE A 1 177 ? -13.081 13.194 7.449 1.00 94.62 177 PHE A N 1
ATOM 1372 C CA . PHE A 1 177 ? -13.908 11.986 7.453 1.00 94.62 177 PHE A CA 1
ATOM 1373 C C . PHE A 1 177 ? -13.746 11.113 8.695 1.00 94.62 177 PHE A C 1
ATOM 1375 O O . PHE A 1 177 ? -14.713 10.436 9.046 1.00 94.62 177 PHE A O 1
ATOM 1382 N N . TYR A 1 178 ? -12.599 11.147 9.382 1.00 94.88 178 TYR A N 1
ATOM 1383 C CA . TYR A 1 178 ? -12.290 10.226 10.482 1.00 94.88 178 TYR A CA 1
ATOM 1384 C C . TYR A 1 178 ? -13.370 10.227 11.573 1.00 94.88 178 TYR A C 1
ATOM 1386 O O . TYR A 1 178 ? -14.064 9.227 11.760 1.00 94.88 178 TYR A O 1
ATOM 1394 N N . ASP A 1 179 ? -13.606 11.383 12.202 1.00 94.00 179 ASP A N 1
ATOM 1395 C CA . ASP A 1 179 ? -14.579 11.515 13.297 1.00 94.00 179 ASP A CA 1
ATOM 1396 C C . ASP A 1 179 ? -16.016 11.199 12.849 1.00 94.00 179 ASP A C 1
ATOM 1398 O O . ASP A 1 179 ? -16.856 10.802 13.653 1.00 94.00 179 ASP A O 1
ATOM 1402 N N . ARG A 1 180 ? -16.339 11.418 11.566 1.00 95.38 180 ARG A N 1
ATOM 1403 C CA . ARG A 1 180 ? -17.681 11.153 11.025 1.00 95.38 180 ARG A CA 1
ATOM 1404 C C . ARG A 1 180 ? -17.905 9.658 10.849 1.00 95.38 180 ARG A C 1
ATOM 1406 O O . ARG A 1 180 ? -18.940 9.154 11.265 1.00 95.38 180 ARG A O 1
ATOM 1413 N N . VAL A 1 181 ? -16.940 8.963 10.250 1.00 95.12 181 VAL A N 1
ATOM 1414 C CA . VAL A 1 181 ? -16.999 7.509 10.052 1.00 95.12 181 VAL A CA 1
ATOM 1415 C C . VAL A 1 181 ? -17.015 6.784 11.393 1.00 95.12 181 VAL A C 1
ATOM 1417 O O . VAL A 1 181 ? -17.802 5.855 11.560 1.00 95.12 181 VAL A O 1
ATOM 1420 N N . GLU A 1 182 ? -16.223 7.251 12.360 1.00 94.44 182 GLU A N 1
ATOM 1421 C CA . GLU A 1 182 ? -16.237 6.730 13.726 1.00 94.44 182 GLU A CA 1
ATOM 1422 C C . GLU A 1 182 ? -17.610 6.901 14.392 1.00 94.44 182 GLU A C 1
ATOM 1424 O O . GLU A 1 182 ? -18.198 5.924 14.850 1.00 94.44 182 GLU A O 1
ATOM 1429 N N . LYS A 1 183 ? -18.177 8.116 14.394 1.00 95.25 183 LYS A N 1
ATOM 1430 C CA . LYS A 1 183 ? -19.495 8.378 15.008 1.00 95.25 183 LYS A CA 1
ATOM 1431 C C . LYS A 1 183 ? -20.632 7.585 14.368 1.00 95.25 183 LYS A C 1
ATOM 1433 O O . LYS A 1 183 ? -21.604 7.263 15.044 1.00 95.25 183 LYS A O 1
ATOM 1438 N N . LEU A 1 184 ? -20.531 7.300 13.071 1.00 95.19 184 LEU A N 1
ATOM 1439 C CA . LEU A 1 184 ? -21.522 6.515 12.336 1.00 95.19 184 LEU A CA 1
ATOM 1440 C C . LEU A 1 184 ? -21.353 4.997 12.529 1.00 95.19 184 LEU A C 1
ATOM 1442 O O . LEU A 1 184 ? -22.182 4.241 12.023 1.00 95.19 184 LEU A O 1
ATOM 1446 N N . GLY A 1 185 ? -20.304 4.541 13.225 1.00 94.50 185 GLY A N 1
ATOM 1447 C CA . GLY A 1 185 ? -20.000 3.115 13.370 1.00 94.50 185 GLY A CA 1
ATOM 1448 C C . GLY A 1 185 ? -19.711 2.445 12.024 1.00 94.50 185 GLY A C 1
ATOM 1449 O O . GLY A 1 185 ? -20.142 1.317 11.777 1.00 94.50 185 GLY A O 1
ATOM 1450 N N . LEU A 1 186 ? -19.066 3.181 11.112 1.00 95.56 186 LEU A N 1
ATOM 1451 C CA . LEU A 1 186 ? -18.749 2.735 9.753 1.00 95.56 186 LEU A CA 1
ATOM 1452 C C . LEU A 1 186 ? -17.288 2.299 9.598 1.00 95.56 186 LEU A C 1
ATOM 1454 O O . LEU A 1 186 ? -16.865 2.015 8.474 1.00 95.56 186 LEU A O 1
ATOM 1458 N N . ARG A 1 187 ? -16.508 2.225 10.687 1.00 96.38 187 ARG A N 1
ATOM 1459 C CA . ARG A 1 187 ? -15.180 1.613 10.603 1.00 96.38 187 ARG A CA 1
ATOM 1460 C C . ARG A 1 187 ? -15.344 0.129 10.323 1.00 96.38 187 ARG A C 1
ATOM 1462 O O . ARG A 1 187 ? -16.266 -0.519 10.817 1.00 96.38 187 ARG A O 1
ATOM 1469 N N . TRP A 1 188 ? -14.418 -0.440 9.566 1.00 95.88 188 TRP A N 1
ATOM 1470 C CA . TRP A 1 188 ? -14.500 -1.854 9.195 1.00 95.88 188 TRP A CA 1
ATOM 1471 C C . TRP A 1 188 ? -14.569 -2.803 10.400 1.00 95.88 188 TRP A C 1
ATOM 1473 O O . TRP A 1 188 ? -15.240 -3.827 10.326 1.00 95.88 188 TRP A O 1
ATOM 1483 N N . THR A 1 189 ? -13.961 -2.442 11.532 1.00 95.31 189 THR A N 1
ATOM 1484 C CA . THR A 1 189 ? -14.026 -3.216 12.782 1.00 95.31 189 THR A CA 1
ATOM 1485 C C . THR A 1 189 ? -15.307 -3.012 13.582 1.00 95.31 189 THR A C 1
ATOM 1487 O O . THR A 1 189 ? -15.675 -3.893 14.350 1.00 95.31 189 THR A O 1
ATOM 1490 N N . ASP A 1 190 ? -16.021 -1.899 13.378 1.00 95.44 190 ASP A N 1
ATOM 1491 C CA . ASP A 1 190 ? -17.365 -1.713 13.943 1.00 95.44 190 ASP A CA 1
ATOM 1492 C C . ASP A 1 190 ? -18.372 -2.653 13.242 1.00 95.44 190 ASP A C 1
ATOM 1494 O O . ASP A 1 190 ? -19.365 -3.077 13.830 1.00 95.44 190 ASP A O 1
ATOM 1498 N N . ILE A 1 191 ? -18.098 -3.010 11.980 1.00 95.81 191 ILE A N 1
ATOM 1499 C CA . ILE A 1 191 ? -18.907 -3.935 11.172 1.00 95.81 191 ILE A CA 1
ATOM 1500 C C . ILE A 1 191 ? -18.443 -5.391 11.345 1.00 95.81 191 ILE A C 1
ATOM 1502 O O . ILE A 1 191 ? -19.272 -6.300 11.342 1.00 95.81 191 ILE A O 1
ATOM 1506 N N . MET A 1 192 ? -17.134 -5.618 11.494 1.00 94.94 192 MET A N 1
ATOM 1507 C CA . MET A 1 192 ? -16.509 -6.934 11.654 1.00 94.94 192 MET A CA 1
ATOM 1508 C C . MET A 1 192 ? -15.885 -7.064 13.061 1.00 94.94 192 MET A C 1
ATOM 1510 O O . MET A 1 192 ? -14.672 -6.893 13.208 1.00 94.94 192 MET A O 1
ATOM 1514 N N . PRO A 1 193 ? -16.674 -7.409 14.100 1.00 85.75 193 PRO A N 1
ATOM 1515 C CA . PRO A 1 193 ? -16.261 -7.302 15.507 1.00 85.75 193 PRO A CA 1
ATOM 1516 C C . PRO A 1 193 ? -15.118 -8.247 15.922 1.00 85.75 193 PRO A C 1
ATOM 1518 O O . PRO A 1 193 ? -14.518 -8.063 16.976 1.00 85.75 193 PRO A O 1
ATOM 1521 N N . GLY A 1 194 ? -14.780 -9.246 15.098 1.00 86.25 194 GLY A N 1
ATOM 1522 C CA . GLY A 1 194 ? -13.658 -10.165 15.338 1.00 86.25 194 GLY A CA 1
ATOM 1523 C C . GLY A 1 194 ? -12.268 -9.566 15.087 1.00 86.25 194 GLY A C 1
ATOM 1524 O O . GLY A 1 194 ? -11.268 -10.270 15.230 1.00 86.25 194 GLY A O 1
ATOM 1525 N N . PHE A 1 195 ? -12.187 -8.293 14.693 1.00 89.62 195 PHE A N 1
ATOM 1526 C CA . PHE A 1 195 ? -10.941 -7.607 14.362 1.00 89.62 195 PHE A CA 1
ATOM 1527 C C . PHE A 1 195 ? -10.797 -6.300 15.148 1.00 89.62 195 PHE A C 1
ATOM 1529 O O . PHE A 1 195 ? -11.773 -5.682 15.563 1.00 89.62 195 PHE A O 1
ATOM 1536 N N . LYS A 1 196 ? -9.550 -5.870 15.356 1.00 89.88 196 LYS A N 1
ATOM 1537 C CA . LYS A 1 196 ? -9.202 -4.660 16.114 1.00 89.88 196 LYS A CA 1
ATOM 1538 C C . LYS A 1 196 ? -8.797 -3.524 15.191 1.00 89.88 196 LYS A C 1
ATOM 1540 O O . LYS A 1 196 ? -8.138 -3.761 14.190 1.00 89.88 196 LYS A O 1
ATOM 1545 N N . PHE A 1 197 ? -9.181 -2.292 15.497 1.00 91.50 197 PHE A N 1
ATOM 1546 C CA . PHE A 1 197 ? -8.881 -1.173 14.600 1.00 91.50 197 PHE A CA 1
ATOM 1547 C C . PHE A 1 197 ? -7.382 -0.835 14.580 1.00 91.50 197 PHE A C 1
ATOM 1549 O O . PHE A 1 197 ? -6.796 -0.592 13.527 1.00 91.50 197 PHE A O 1
ATOM 1556 N N . ILE A 1 198 ? -6.761 -0.905 15.757 1.00 92.88 198 ILE A N 1
ATOM 1557 C CA . ILE A 1 198 ? -5.330 -0.717 15.990 1.00 92.88 198 ILE A CA 1
ATOM 1558 C C . ILE A 1 198 ? -4.746 -1.919 16.737 1.00 92.88 198 ILE A C 1
ATOM 1560 O O . ILE A 1 198 ? -5.475 -2.720 17.327 1.00 92.88 198 ILE A O 1
ATOM 1564 N N . ALA A 1 199 ? -3.423 -2.026 16.751 1.00 89.00 199 ALA A N 1
ATOM 1565 C CA . ALA A 1 199 ? -2.720 -3.025 17.536 1.00 89.00 199 ALA A CA 1
ATOM 1566 C C . ALA A 1 199 ? -2.819 -2.731 19.041 1.00 89.00 199 ALA A C 1
ATOM 1568 O O . ALA A 1 199 ? -2.428 -1.659 19.503 1.00 89.00 199 ALA A O 1
ATOM 1569 N N . GLU A 1 200 ? -3.253 -3.713 19.829 1.00 83.44 200 GLU A N 1
ATOM 1570 C CA . GLU A 1 200 ? -3.185 -3.652 21.298 1.00 83.44 200 GLU A CA 1
ATOM 1571 C C . GLU A 1 200 ? -1.763 -4.000 21.781 1.00 83.44 200 GLU A C 1
ATOM 1573 O O . GLU A 1 200 ? -1.149 -3.295 22.592 1.00 83.44 200 GLU A O 1
ATOM 1578 N N . GLU A 1 201 ? -1.164 -5.029 21.176 1.00 81.19 201 GLU A N 1
ATOM 1579 C CA . GLU A 1 201 ? 0.171 -5.533 21.495 1.00 81.19 201 GLU A CA 1
ATOM 1580 C C . GLU A 1 201 ? 1.069 -5.639 20.259 1.00 81.19 201 GLU A C 1
ATOM 1582 O O . GLU A 1 201 ? 0.606 -5.793 19.132 1.00 81.19 201 GLU A O 1
ATOM 1587 N N . ARG A 1 202 ? 2.388 -5.550 20.478 1.00 83.38 202 ARG A N 1
ATOM 1588 C CA . ARG A 1 202 ? 3.407 -5.727 19.434 1.00 83.38 202 ARG A CA 1
ATOM 1589 C C . ARG A 1 202 ? 4.281 -6.919 19.786 1.00 83.38 202 ARG A C 1
ATOM 1591 O O . ARG A 1 202 ? 5.282 -6.778 20.484 1.00 83.38 202 ARG A O 1
ATOM 1598 N N . GLY A 1 203 ? 3.890 -8.094 19.310 1.00 87.12 203 GLY A N 1
ATOM 1599 C CA . GLY A 1 203 ? 4.711 -9.292 19.438 1.00 87.12 203 GLY A CA 1
ATOM 1600 C C . GLY A 1 203 ? 5.942 -9.243 18.528 1.00 87.12 203 GLY A C 1
ATOM 1601 O O . GLY A 1 203 ? 5.935 -8.595 17.482 1.00 87.12 203 GLY A O 1
ATOM 1602 N N . PHE A 1 204 ? 6.978 -10.008 18.882 1.00 91.19 204 PHE A N 1
ATOM 1603 C CA . PHE A 1 204 ? 8.209 -10.141 18.089 1.00 91.19 204 PHE A CA 1
ATOM 1604 C C . PHE A 1 204 ? 7.935 -10.442 16.605 1.00 91.19 204 PHE A C 1
ATOM 1606 O O . PHE A 1 204 ? 8.496 -9.791 15.729 1.00 91.19 204 PHE A O 1
ATOM 1613 N N . ARG A 1 205 ? 7.013 -11.374 16.315 1.00 92.81 205 ARG A N 1
ATOM 1614 C CA . ARG A 1 205 ? 6.651 -11.759 14.938 1.00 92.81 205 ARG A CA 1
ATOM 1615 C C . ARG A 1 205 ? 6.067 -10.603 14.129 1.00 92.81 205 ARG A C 1
ATOM 1617 O O . ARG A 1 205 ? 6.422 -10.452 12.967 1.00 92.81 205 ARG A O 1
ATOM 1624 N N . VAL A 1 206 ? 5.221 -9.774 14.744 1.00 93.94 206 VAL A N 1
ATOM 1625 C CA . VAL A 1 206 ? 4.638 -8.598 14.083 1.00 93.94 206 VAL A CA 1
ATOM 1626 C C . VAL A 1 206 ? 5.726 -7.579 13.766 1.00 93.94 206 VAL A C 1
ATOM 1628 O O . VAL A 1 206 ? 5.766 -7.059 12.657 1.00 93.94 206 VAL A O 1
ATOM 1631 N N . THR A 1 207 ? 6.635 -7.323 14.708 1.00 95.06 207 THR A N 1
ATOM 1632 C CA . THR A 1 207 ? 7.748 -6.389 14.503 1.00 95.06 207 THR A CA 1
ATOM 1633 C C . THR A 1 207 ? 8.679 -6.858 13.391 1.00 95.06 207 THR A C 1
ATOM 1635 O O . THR A 1 207 ? 8.989 -6.079 12.493 1.00 95.06 207 THR A O 1
ATOM 1638 N N . VAL A 1 208 ? 9.080 -8.133 13.406 1.00 96.56 208 VAL A N 1
ATOM 1639 C CA . VAL A 1 208 ? 9.883 -8.729 12.328 1.00 96.56 208 VAL A CA 1
ATOM 1640 C C . VAL A 1 208 ? 9.140 -8.629 11.000 1.00 96.56 208 VAL A C 1
ATOM 1642 O O . VAL A 1 208 ? 9.715 -8.178 10.017 1.00 96.56 208 VAL A O 1
ATOM 1645 N N . GLY A 1 209 ? 7.853 -8.975 10.974 1.00 97.12 209 GLY A N 1
ATOM 1646 C CA . GLY A 1 209 ? 7.049 -8.895 9.763 1.00 97.12 209 GLY A CA 1
ATOM 1647 C C . GLY A 1 209 ? 6.953 -7.473 9.202 1.00 97.12 209 GLY A C 1
ATOM 1648 O O . GLY A 1 209 ? 7.154 -7.280 8.009 1.00 97.12 209 GLY A O 1
ATOM 1649 N N . TYR A 1 210 ? 6.761 -6.466 10.059 1.00 97.38 210 TYR A N 1
ATOM 1650 C CA . TYR A 1 210 ? 6.747 -5.060 9.652 1.00 97.38 210 TYR A CA 1
ATOM 1651 C C . TYR A 1 210 ? 8.104 -4.602 9.094 1.00 97.38 210 TYR A C 1
ATOM 1653 O O . TYR A 1 210 ? 8.149 -3.916 8.076 1.00 97.38 210 TYR A O 1
ATOM 1661 N N . ILE A 1 211 ? 9.218 -5.023 9.701 1.00 98.00 211 ILE A N 1
ATOM 1662 C CA . ILE A 1 211 ? 10.566 -4.753 9.171 1.00 98.00 211 ILE A CA 1
ATOM 1663 C C . ILE A 1 211 ? 10.741 -5.402 7.791 1.00 98.00 211 ILE A C 1
ATOM 1665 O O . ILE A 1 211 ? 11.239 -4.758 6.870 1.00 98.00 211 ILE A O 1
ATOM 1669 N N . LEU A 1 212 ? 10.288 -6.646 7.618 1.00 98.31 212 LEU A N 1
ATOM 1670 C CA . LEU A 1 212 ? 10.344 -7.343 6.332 1.00 98.31 212 LEU A CA 1
ATOM 1671 C C . LEU A 1 212 ? 9.479 -6.668 5.259 1.00 98.31 212 LEU A C 1
ATOM 1673 O O . LEU A 1 212 ? 9.880 -6.669 4.100 1.00 98.31 212 LEU A O 1
ATOM 1677 N N . LEU A 1 213 ? 8.356 -6.028 5.615 1.00 98.00 213 LEU A N 1
ATOM 1678 C CA . LEU A 1 213 ? 7.600 -5.197 4.668 1.00 98.00 213 LEU A CA 1
ATOM 1679 C C . LEU A 1 213 ? 8.436 -4.028 4.148 1.00 98.00 213 LEU A C 1
ATOM 1681 O O . LEU A 1 213 ? 8.449 -3.779 2.946 1.00 98.00 213 LEU A O 1
ATOM 1685 N N . TRP A 1 214 ? 9.154 -3.334 5.033 1.00 98.56 214 TRP A N 1
ATOM 1686 C CA . TRP A 1 214 ? 10.033 -2.230 4.643 1.00 98.56 214 TRP A CA 1
ATOM 1687 C C . TRP A 1 214 ? 11.210 -2.706 3.796 1.00 98.56 214 TRP A C 1
ATOM 1689 O O . TRP A 1 214 ? 11.518 -2.093 2.774 1.00 98.56 214 TRP A O 1
ATOM 1699 N N . ILE A 1 215 ? 11.841 -3.817 4.178 1.00 98.38 215 ILE A N 1
ATOM 1700 C CA . ILE A 1 215 ? 12.932 -4.404 3.396 1.00 98.38 215 ILE A CA 1
ATOM 1701 C C . ILE A 1 215 ? 12.423 -4.848 2.019 1.00 98.38 215 ILE A C 1
ATOM 1703 O O . ILE A 1 215 ? 13.038 -4.529 1.008 1.00 98.38 215 ILE A O 1
ATOM 1707 N N . GLY A 1 216 ? 11.290 -5.545 1.964 1.00 98.06 216 GLY A N 1
ATOM 1708 C CA . GLY A 1 216 ? 10.726 -6.065 0.725 1.00 98.06 216 GLY A CA 1
ATOM 1709 C C . GLY A 1 216 ? 10.230 -4.970 -0.212 1.00 98.06 216 GLY A C 1
ATOM 1710 O O . GLY A 1 216 ? 10.677 -4.871 -1.347 1.00 98.06 216 GLY A O 1
ATOM 1711 N N . PHE A 1 217 ? 9.327 -4.113 0.261 1.00 98.50 217 PHE A N 1
ATOM 1712 C CA . PHE A 1 217 ? 8.606 -3.187 -0.613 1.00 98.50 217 PHE A CA 1
ATOM 1713 C C . PHE A 1 217 ? 9.222 -1.799 -0.729 1.00 98.50 217 PHE A C 1
ATOM 1715 O O . PHE A 1 217 ? 8.893 -1.092 -1.678 1.00 98.50 217 PHE A O 1
ATOM 1722 N N . VAL A 1 218 ? 10.085 -1.382 0.201 1.00 98.38 218 VAL A N 1
ATOM 1723 C CA . VAL A 1 218 ? 10.750 -0.071 0.126 1.00 98.38 218 VAL A CA 1
ATOM 1724 C C . VAL A 1 218 ? 12.198 -0.255 -0.281 1.00 98.38 218 VAL A C 1
ATOM 1726 O O . VAL A 1 218 ? 12.565 0.120 -1.390 1.00 98.38 218 VAL A O 1
ATOM 1729 N N . VAL A 1 219 ? 13.014 -0.896 0.558 1.00 97.88 219 VAL A N 1
ATOM 1730 C CA . VAL A 1 219 ? 14.440 -1.104 0.252 1.00 97.88 219 VAL A CA 1
ATOM 1731 C C . VAL A 1 219 ? 14.595 -1.882 -1.054 1.00 97.88 219 VAL A C 1
ATOM 1733 O O . VAL A 1 219 ? 15.330 -1.451 -1.936 1.00 97.88 219 VAL A O 1
ATOM 1736 N N . GLY A 1 220 ? 13.834 -2.963 -1.227 1.00 97.19 220 GLY A N 1
ATOM 1737 C CA . GLY A 1 220 ? 13.829 -3.755 -2.450 1.00 97.19 220 GLY A CA 1
ATOM 1738 C C . GLY A 1 220 ? 13.414 -2.984 -3.697 1.00 97.19 220 GLY A C 1
ATOM 1739 O O . GLY A 1 220 ? 14.004 -3.176 -4.761 1.00 97.19 220 GLY A O 1
ATOM 1740 N N . ASN A 1 221 ? 12.454 -2.067 -3.572 1.00 97.81 221 ASN A N 1
ATOM 1741 C CA . ASN A 1 221 ? 12.020 -1.237 -4.688 1.00 97.81 221 ASN A CA 1
ATOM 1742 C C . ASN A 1 221 ? 13.140 -0.293 -5.149 1.00 97.81 221 ASN A C 1
ATOM 1744 O O . ASN A 1 221 ? 13.521 -0.309 -6.317 1.00 97.81 221 ASN A O 1
ATOM 1748 N N . PHE A 1 222 ? 13.732 0.466 -4.221 1.00 96.62 222 PHE A N 1
ATOM 1749 C CA . PHE A 1 222 ? 14.817 1.403 -4.534 1.00 96.62 222 PHE A CA 1
ATOM 1750 C C . PHE A 1 222 ? 16.105 0.698 -4.977 1.00 96.62 222 PHE A C 1
ATOM 1752 O O . PHE A 1 222 ? 16.785 1.187 -5.877 1.00 96.62 222 PHE A O 1
ATOM 1759 N N . LEU A 1 223 ? 16.420 -0.474 -4.417 1.00 95.44 223 LEU A N 1
ATOM 1760 C CA . LEU A 1 223 ? 17.527 -1.298 -4.907 1.00 95.44 223 LEU A CA 1
ATOM 1761 C C . LEU A 1 223 ? 17.271 -1.771 -6.338 1.00 95.44 223 LEU A C 1
ATOM 1763 O O . LEU A 1 223 ? 18.153 -1.647 -7.182 1.00 95.44 223 LEU A O 1
ATOM 1767 N N . THR A 1 224 ? 16.061 -2.244 -6.647 1.00 95.31 224 THR A N 1
ATOM 1768 C CA . THR A 1 224 ? 15.731 -2.661 -8.017 1.00 95.31 224 THR A CA 1
ATOM 1769 C C . THR A 1 224 ? 15.775 -1.479 -8.989 1.00 95.31 224 THR A C 1
ATOM 1771 O O . THR A 1 224 ? 16.261 -1.633 -10.107 1.00 95.31 224 THR A O 1
ATOM 1774 N N . MET A 1 225 ? 15.346 -0.281 -8.572 1.00 95.12 225 MET A N 1
ATOM 1775 C CA . MET A 1 225 ? 15.541 0.941 -9.365 1.00 95.12 225 MET A CA 1
ATOM 1776 C C . MET A 1 225 ? 17.029 1.196 -9.631 1.00 95.12 225 MET A C 1
ATOM 1778 O O . MET A 1 225 ? 17.394 1.478 -10.768 1.00 95.12 225 MET A O 1
ATOM 1782 N N . GLY A 1 226 ? 17.891 1.060 -8.617 1.00 93.44 226 GLY A N 1
ATOM 1783 C CA . GLY A 1 226 ? 19.344 1.200 -8.759 1.00 93.44 226 GLY A CA 1
ATOM 1784 C C . GLY A 1 226 ? 19.938 0.223 -9.774 1.00 93.44 226 GLY A C 1
ATOM 1785 O O . GLY A 1 226 ? 20.730 0.630 -10.622 1.00 93.44 226 GLY A O 1
ATOM 1786 N N . VAL A 1 227 ? 19.487 -1.035 -9.756 1.00 92.00 227 VAL A N 1
ATOM 1787 C CA . VAL A 1 227 ? 19.860 -2.052 -10.755 1.00 92.00 227 VAL A CA 1
ATOM 1788 C C . VAL A 1 227 ? 19.380 -1.659 -12.149 1.00 92.00 227 VAL A C 1
ATOM 1790 O O . VAL A 1 227 ? 20.153 -1.693 -13.103 1.00 92.00 227 VAL A O 1
ATOM 1793 N N . ALA A 1 228 ? 18.122 -1.240 -12.273 1.00 90.62 228 ALA A N 1
ATOM 1794 C CA . ALA A 1 228 ? 17.519 -0.890 -13.553 1.00 90.62 228 ALA A CA 1
ATOM 1795 C C . ALA A 1 228 ? 18.117 0.383 -14.182 1.00 90.62 228 ALA A C 1
ATOM 1797 O O . ALA A 1 228 ? 18.199 0.479 -15.403 1.00 90.62 228 ALA A O 1
ATOM 1798 N N . PHE A 1 229 ? 18.577 1.337 -13.368 1.00 91.81 229 PHE A N 1
ATOM 1799 C CA . PHE A 1 229 ? 19.319 2.515 -13.830 1.00 91.81 229 PHE A CA 1
ATOM 1800 C C . PHE A 1 229 ? 20.820 2.251 -14.047 1.00 91.81 229 PHE A C 1
ATOM 1802 O O . PHE A 1 229 ? 21.531 3.157 -14.477 1.00 91.81 229 PHE A O 1
ATOM 1809 N N . GLY A 1 230 ? 21.322 1.046 -13.750 1.00 87.75 230 GLY A N 1
ATOM 1810 C CA . GLY A 1 230 ? 22.746 0.710 -13.862 1.00 87.75 230 GLY A CA 1
ATOM 1811 C C . GLY A 1 230 ? 23.637 1.376 -12.806 1.00 87.75 230 GLY A C 1
ATOM 1812 O O . GLY A 1 230 ? 24.846 1.465 -12.989 1.00 87.75 230 GLY A O 1
ATOM 1813 N N . VAL A 1 231 ? 23.048 1.858 -11.708 1.00 89.00 231 VAL A N 1
ATOM 1814 C CA . VAL A 1 231 ? 23.755 2.504 -10.587 1.00 89.00 231 VAL A CA 1
ATOM 1815 C C . VAL A 1 231 ? 24.362 1.464 -9.641 1.00 89.00 231 VAL A C 1
ATOM 1817 O O . VAL A 1 231 ? 25.371 1.727 -8.992 1.00 89.00 231 VAL A O 1
ATOM 1820 N N . THR A 1 232 ? 23.756 0.278 -9.557 1.00 85.94 232 THR A N 1
ATOM 1821 C CA . THR A 1 232 ? 24.203 -0.827 -8.697 1.00 85.94 232 THR A CA 1
ATOM 1822 C C . THR A 1 232 ? 24.107 -2.158 -9.431 1.00 85.94 232 THR A C 1
ATOM 1824 O O . THR A 1 232 ? 23.196 -2.355 -10.232 1.00 85.94 232 THR A O 1
ATOM 1827 N N . ASP A 1 233 ? 24.989 -3.106 -9.121 1.00 83.50 233 ASP A N 1
ATOM 1828 C CA . ASP A 1 233 ? 24.863 -4.467 -9.643 1.00 83.50 233 ASP A CA 1
ATOM 1829 C C . ASP A 1 233 ? 23.631 -5.184 -9.084 1.00 83.50 233 ASP A C 1
ATOM 1831 O O . ASP A 1 233 ? 23.216 -4.964 -7.943 1.00 83.50 233 ASP A O 1
ATOM 1835 N N . ALA A 1 234 ? 23.060 -6.078 -9.895 1.00 80.12 234 ALA A N 1
ATOM 1836 C CA . ALA A 1 234 ? 21.962 -6.927 -9.462 1.00 80.12 234 ALA A CA 1
ATOM 1837 C C . ALA A 1 234 ? 22.424 -7.832 -8.306 1.00 80.12 234 ALA A C 1
ATOM 1839 O O . ALA A 1 234 ? 23.337 -8.646 -8.498 1.00 80.12 234 ALA A O 1
ATOM 1840 N N . PRO A 1 235 ? 21.804 -7.750 -7.117 1.00 74.44 235 PRO A N 1
ATOM 1841 C CA . PRO A 1 235 ? 22.053 -8.745 -6.091 1.00 74.44 235 PRO A CA 1
ATOM 1842 C C . PRO A 1 235 ? 21.611 -10.112 -6.633 1.00 74.44 235 PRO A C 1
ATOM 1844 O O . PRO A 1 235 ? 20.627 -10.216 -7.363 1.00 74.44 235 PRO A O 1
ATOM 1847 N N . PHE A 1 236 ? 22.357 -11.170 -6.311 1.00 69.62 236 PHE A N 1
ATOM 1848 C CA . PHE A 1 236 ? 22.068 -12.541 -6.768 1.00 69.62 236 PHE A CA 1
ATOM 1849 C C . PHE A 1 236 ? 22.155 -12.762 -8.294 1.00 69.62 236 PHE A C 1
ATOM 1851 O O . PHE A 1 236 ? 21.615 -13.745 -8.808 1.00 69.62 236 PHE A O 1
ATOM 1858 N N . LYS A 1 237 ? 22.867 -11.890 -9.027 1.00 68.62 237 LYS A N 1
ATOM 1859 C CA . LYS A 1 237 ? 23.092 -11.994 -10.484 1.00 68.62 237 LYS A CA 1
ATOM 1860 C C . LYS A 1 237 ? 23.544 -13.392 -10.923 1.00 68.62 237 LYS A C 1
ATOM 1862 O O . LYS A 1 237 ? 23.028 -13.920 -11.904 1.00 68.62 237 LYS A O 1
ATOM 1867 N N . GLU A 1 238 ? 24.459 -14.013 -10.182 1.00 66.25 238 GLU A N 1
ATOM 1868 C CA . GLU A 1 238 ? 24.982 -15.356 -10.483 1.00 66.25 238 GLU A CA 1
ATOM 1869 C C . GLU A 1 238 ? 23.951 -16.475 -10.264 1.00 66.25 238 GLU A C 1
ATOM 1871 O O . GLU A 1 238 ? 23.949 -17.464 -10.989 1.00 66.25 238 GLU A O 1
ATOM 1876 N N . THR A 1 239 ? 23.035 -16.317 -9.304 1.00 64.69 239 THR A N 1
ATOM 1877 C CA . THR A 1 239 ? 22.013 -17.326 -8.977 1.00 64.69 239 THR A CA 1
ATOM 1878 C C . THR A 1 239 ? 20.850 -17.336 -9.978 1.00 64.69 239 THR A C 1
ATOM 1880 O O . THR A 1 239 ? 20.225 -18.374 -10.184 1.00 64.69 239 THR A O 1
ATOM 1883 N N . LEU A 1 240 ? 20.534 -16.191 -10.596 1.00 59.03 240 LEU A N 1
ATOM 1884 C CA . LEU A 1 240 ? 19.261 -15.979 -11.307 1.00 59.03 240 LEU A CA 1
ATOM 1885 C C . LEU A 1 240 ? 19.396 -15.846 -12.828 1.00 59.03 240 LEU A C 1
ATOM 1887 O O . LEU A 1 240 ? 18.428 -16.076 -13.551 1.00 59.03 240 LEU A O 1
ATOM 1891 N N . THR A 1 241 ? 20.595 -15.541 -13.330 1.00 56.19 241 THR A N 1
ATOM 1892 C CA . THR A 1 241 ? 20.876 -15.464 -14.777 1.00 56.19 241 THR A CA 1
ATOM 1893 C C . THR A 1 241 ? 20.696 -16.802 -15.503 1.00 56.19 241 THR A C 1
ATOM 1895 O O . THR A 1 241 ? 20.459 -16.810 -16.708 1.00 56.19 241 THR A O 1
ATOM 1898 N N . GLY A 1 242 ? 20.717 -17.926 -14.779 1.00 56.75 242 GLY A N 1
ATOM 1899 C CA . GLY A 1 242 ? 20.481 -19.266 -15.327 1.00 56.75 242 GLY A CA 1
ATOM 1900 C C . GLY A 1 242 ? 19.025 -19.593 -15.702 1.00 56.75 242 GLY A C 1
ATOM 1901 O O . GLY A 1 242 ? 18.796 -20.630 -16.315 1.00 56.75 242 GLY A O 1
ATOM 1902 N N . TYR A 1 243 ? 18.047 -18.739 -15.365 1.00 58.12 243 TYR A N 1
ATOM 1903 C CA . TYR A 1 243 ? 16.609 -19.024 -15.541 1.00 58.12 243 TYR A CA 1
ATOM 1904 C C . TYR A 1 243 ? 15.896 -18.152 -16.595 1.00 58.12 243 TYR A C 1
ATOM 1906 O O . TYR A 1 243 ? 14.670 -18.120 -16.622 1.00 58.12 243 TYR A O 1
ATOM 1914 N N . PHE A 1 244 ? 16.628 -17.445 -17.467 1.00 60.47 244 PHE A N 1
ATOM 1915 C CA . PHE A 1 244 ? 16.068 -16.547 -18.502 1.00 60.47 244 PHE A CA 1
ATOM 1916 C C . PHE A 1 244 ? 15.183 -15.394 -17.975 1.00 60.47 244 PHE A C 1
ATOM 1918 O O . PHE A 1 244 ? 14.444 -14.780 -18.742 1.00 60.47 244 PHE A O 1
ATOM 1925 N N . ILE A 1 245 ? 15.271 -15.052 -16.686 1.00 69.06 245 ILE A N 1
ATOM 1926 C CA . ILE A 1 245 ? 14.609 -13.872 -16.111 1.00 69.06 245 ILE A CA 1
ATOM 1927 C C . ILE A 1 245 ? 15.612 -12.713 -16.108 1.00 69.06 245 ILE A C 1
ATOM 1929 O O . ILE A 1 245 ? 16.744 -12.874 -15.648 1.00 69.06 245 ILE A O 1
ATOM 1933 N N . ASN A 1 246 ? 15.204 -11.539 -16.610 1.00 84.62 246 ASN A N 1
ATOM 1934 C CA . ASN A 1 246 ? 16.024 -10.325 -16.539 1.00 84.62 246 ASN A CA 1
ATOM 1935 C C . ASN A 1 246 ? 16.429 -10.060 -15.067 1.00 84.62 246 ASN A C 1
ATOM 1937 O O . ASN A 1 246 ? 15.556 -10.099 -14.193 1.00 84.62 246 ASN A O 1
ATOM 1941 N N . PRO A 1 247 ? 17.712 -9.761 -14.772 1.00 86.69 247 PRO A N 1
ATOM 1942 C CA . PRO A 1 247 ? 18.188 -9.437 -13.425 1.00 86.69 247 PRO A CA 1
ATOM 1943 C C . PRO A 1 247 ? 17.333 -8.424 -12.647 1.00 86.69 247 PRO A C 1
ATOM 1945 O O . PRO A 1 247 ? 17.216 -8.542 -11.427 1.00 86.69 247 PRO A O 1
ATOM 1948 N N . ILE A 1 248 ? 16.705 -7.463 -13.331 1.00 91.31 248 ILE A N 1
ATOM 1949 C CA . ILE A 1 248 ? 15.790 -6.479 -12.733 1.00 91.31 248 ILE A CA 1
ATOM 1950 C C . ILE A 1 248 ? 14.563 -7.180 -12.139 1.00 91.31 248 ILE A C 1
ATOM 1952 O O . ILE A 1 248 ? 14.300 -7.064 -10.942 1.00 91.31 248 ILE A O 1
ATOM 1956 N N . ALA A 1 249 ? 13.849 -7.958 -12.955 1.00 90.50 249 ALA A N 1
ATOM 1957 C CA . ALA A 1 249 ? 12.666 -8.694 -12.521 1.00 90.50 249 ALA A CA 1
ATOM 1958 C C . ALA A 1 249 ? 13.007 -9.759 -11.468 1.00 90.50 249 ALA A C 1
ATOM 1960 O O . ALA A 1 249 ? 12.256 -9.966 -10.519 1.00 90.50 249 ALA A O 1
ATOM 1961 N N . ALA A 1 250 ? 14.159 -10.416 -11.597 1.00 89.62 250 ALA A N 1
ATOM 1962 C CA . ALA A 1 250 ? 14.607 -11.398 -10.617 1.00 89.62 250 ALA A CA 1
ATOM 1963 C C . ALA A 1 250 ? 14.861 -10.745 -9.243 1.00 89.62 250 ALA A C 1
ATOM 1965 O O . ALA A 1 250 ? 14.424 -11.264 -8.213 1.00 89.62 250 ALA A O 1
ATOM 1966 N N . THR A 1 251 ? 15.498 -9.568 -9.237 1.00 91.94 251 THR A N 1
ATOM 1967 C CA . THR A 1 251 ? 15.731 -8.776 -8.023 1.00 91.94 251 THR A CA 1
ATOM 1968 C C . THR A 1 251 ? 14.410 -8.357 -7.382 1.00 91.94 251 THR A C 1
ATOM 1970 O O . THR A 1 251 ? 14.204 -8.611 -6.192 1.00 91.94 251 THR A O 1
ATOM 1973 N N . SER A 1 252 ? 13.483 -7.772 -8.150 1.00 94.75 252 SER A N 1
ATOM 1974 C CA . SER A 1 252 ? 12.210 -7.331 -7.578 1.00 94.75 252 SER A CA 1
ATOM 1975 C C . SER A 1 252 ? 11.371 -8.487 -7.047 1.00 94.75 252 SER A C 1
ATOM 1977 O O . SER A 1 252 ? 10.789 -8.357 -5.973 1.00 94.75 252 SER A O 1
ATOM 1979 N N . LEU A 1 253 ? 11.333 -9.634 -7.731 1.00 94.50 253 LEU A N 1
ATOM 1980 C CA . LEU A 1 253 ? 10.585 -10.806 -7.272 1.00 94.50 253 LEU A CA 1
ATOM 1981 C C . LEU A 1 253 ? 11.082 -11.319 -5.915 1.00 94.50 253 LEU A C 1
ATOM 1983 O O . LEU A 1 253 ? 10.261 -11.614 -5.048 1.00 94.50 253 LEU A O 1
ATOM 1987 N N . ILE A 1 254 ? 12.399 -11.369 -5.689 1.00 94.19 254 ILE A N 1
ATOM 1988 C CA . ILE A 1 254 ? 12.967 -11.767 -4.389 1.00 94.19 254 ILE A CA 1
ATOM 1989 C C . ILE A 1 254 ? 12.492 -10.829 -3.282 1.00 94.19 254 ILE A C 1
ATOM 1991 O O . ILE A 1 254 ? 12.043 -11.275 -2.226 1.00 94.19 254 ILE A O 1
ATOM 1995 N N . PHE A 1 255 ? 12.557 -9.525 -3.520 1.00 97.12 255 PHE A N 1
ATOM 1996 C CA . PHE A 1 255 ? 12.142 -8.545 -2.527 1.00 97.12 255 PHE A CA 1
ATOM 1997 C C . PHE A 1 255 ? 10.621 -8.522 -2.310 1.00 97.12 255 PHE A C 1
ATOM 1999 O O . PHE A 1 255 ? 10.173 -8.381 -1.171 1.00 97.12 255 PHE A O 1
ATOM 2006 N N . ILE A 1 256 ? 9.818 -8.771 -3.350 1.00 97.75 256 ILE A N 1
ATOM 2007 C CA . ILE A 1 256 ? 8.376 -9.002 -3.203 1.00 97.75 256 ILE A CA 1
ATOM 2008 C C . ILE A 1 256 ? 8.139 -10.217 -2.302 1.00 97.75 256 ILE A C 1
ATOM 2010 O O . ILE A 1 256 ? 7.354 -10.118 -1.363 1.00 97.75 256 ILE A O 1
ATOM 2014 N N . ILE A 1 257 ? 8.851 -11.331 -2.511 1.00 97.44 257 ILE A N 1
ATOM 2015 C CA . ILE A 1 257 ? 8.752 -12.519 -1.647 1.00 97.44 257 ILE A CA 1
ATOM 2016 C C . ILE A 1 257 ? 9.095 -12.164 -0.195 1.00 97.44 257 ILE A C 1
ATOM 2018 O O . ILE A 1 257 ? 8.353 -12.551 0.705 1.00 97.44 257 ILE A O 1
ATOM 2022 N N . ILE A 1 258 ? 10.152 -11.384 0.051 1.00 98.00 258 ILE A N 1
ATOM 2023 C CA . ILE A 1 258 ? 10.500 -10.903 1.400 1.00 98.00 258 ILE A CA 1
ATOM 2024 C C . ILE A 1 258 ? 9.335 -10.111 2.019 1.00 98.00 258 ILE A C 1
ATOM 2026 O O . ILE A 1 258 ? 8.964 -10.360 3.168 1.00 98.00 258 ILE A O 1
ATOM 2030 N N . GLY A 1 259 ? 8.712 -9.208 1.256 1.00 98.19 259 GLY A N 1
ATOM 2031 C CA . GLY A 1 259 ? 7.538 -8.454 1.701 1.00 98.19 259 GLY A CA 1
ATOM 2032 C C . GLY A 1 259 ? 6.335 -9.354 2.014 1.00 98.19 259 GLY A C 1
ATOM 2033 O O . GLY A 1 259 ? 5.691 -9.199 3.052 1.00 98.19 259 GLY A O 1
ATOM 2034 N N . LEU A 1 260 ? 6.063 -10.355 1.173 1.00 97.94 260 LEU A N 1
ATOM 2035 C CA . LEU A 1 260 ? 4.995 -11.336 1.398 1.00 97.94 260 LEU A CA 1
ATOM 2036 C C . LEU A 1 260 ? 5.251 -12.192 2.645 1.00 97.94 260 LEU A C 1
ATOM 2038 O O . LEU A 1 260 ? 4.335 -12.410 3.439 1.00 97.94 260 LEU A O 1
ATOM 2042 N N . VAL A 1 261 ? 6.495 -12.624 2.871 1.00 97.62 261 VAL A N 1
ATOM 2043 C CA . VAL A 1 261 ? 6.897 -13.296 4.117 1.00 97.62 261 VAL A CA 1
ATOM 2044 C C . VAL A 1 261 ? 6.659 -12.370 5.313 1.00 97.62 261 VAL A C 1
ATOM 2046 O O . VAL A 1 261 ? 6.142 -12.819 6.336 1.00 97.62 261 VAL A O 1
ATOM 2049 N N . GLY A 1 262 ? 6.935 -11.071 5.172 1.00 97.19 262 GLY A N 1
ATOM 2050 C CA . GLY A 1 262 ? 6.600 -10.059 6.172 1.00 97.19 262 GLY A CA 1
ATOM 2051 C C . GLY A 1 262 ? 5.114 -10.040 6.545 1.00 97.19 262 GLY A C 1
ATOM 2052 O O . GLY A 1 262 ? 4.779 -10.100 7.731 1.00 97.19 262 GLY A O 1
ATOM 2053 N N . LEU A 1 263 ? 4.216 -10.055 5.551 1.00 96.19 263 LEU A N 1
ATOM 2054 C CA . LEU A 1 263 ? 2.765 -10.137 5.782 1.00 96.19 263 LEU A CA 1
ATOM 2055 C C . LEU A 1 263 ? 2.363 -11.406 6.541 1.00 96.19 263 LEU A C 1
ATOM 2057 O O . LEU A 1 263 ? 1.550 -11.333 7.466 1.00 96.19 263 LEU A O 1
ATOM 2061 N N . VAL A 1 264 ? 2.950 -12.554 6.187 1.00 95.06 264 VAL A N 1
ATOM 2062 C CA . VAL A 1 264 ? 2.699 -13.836 6.866 1.00 95.06 264 VAL A CA 1
ATOM 2063 C C . VAL A 1 264 ? 3.169 -13.786 8.320 1.00 95.06 264 VAL A C 1
ATOM 2065 O O . VAL A 1 264 ? 2.440 -14.205 9.217 1.00 95.06 264 VAL A O 1
ATOM 2068 N N . PHE A 1 265 ? 4.348 -13.223 8.589 1.00 94.19 265 PHE A N 1
ATOM 2069 C CA . PHE A 1 265 ? 4.854 -13.050 9.953 1.00 94.19 265 PHE A CA 1
ATOM 2070 C C . PHE A 1 265 ? 3.936 -12.162 10.801 1.00 94.19 265 PHE A C 1
ATOM 2072 O O . PHE A 1 265 ? 3.660 -12.496 11.957 1.00 94.19 265 PHE A O 1
ATOM 2079 N N . MET A 1 266 ? 3.417 -11.074 10.223 1.00 93.06 266 MET A N 1
ATOM 2080 C CA . MET A 1 266 ? 2.431 -10.217 10.888 1.00 93.06 266 MET A CA 1
ATOM 2081 C C . MET A 1 266 ? 1.104 -10.939 11.139 1.00 93.06 266 MET A C 1
ATOM 2083 O O . MET A 1 266 ? 0.508 -10.740 12.193 1.00 93.06 266 MET A O 1
ATOM 2087 N N . GLU A 1 267 ? 0.660 -11.808 10.228 1.00 91.19 267 GLU A N 1
ATOM 2088 C CA . GLU A 1 267 ? -0.574 -12.586 10.410 1.00 91.19 267 GLU A CA 1
ATOM 2089 C C . GLU A 1 267 ? -0.441 -13.625 11.533 1.00 91.19 267 GLU A C 1
ATOM 2091 O O . GLU A 1 267 ? -1.353 -13.807 12.341 1.00 91.19 267 GLU A O 1
ATOM 2096 N N . LEU A 1 268 ? 0.715 -14.293 11.607 1.00 88.38 268 LEU A N 1
ATOM 2097 C CA . LEU A 1 268 ? 1.027 -15.291 12.634 1.00 88.38 268 LEU A CA 1
ATOM 2098 C C . LEU A 1 268 ? 1.357 -14.667 14.000 1.00 88.38 268 LEU A C 1
ATOM 2100 O O . LEU A 1 268 ? 1.401 -15.377 15.011 1.00 88.38 268 LEU A O 1
ATOM 2104 N N . GLY A 1 269 ? 1.632 -13.362 14.038 1.00 77.56 269 GLY A N 1
ATOM 2105 C CA . GLY A 1 269 ? 1.736 -12.573 15.257 1.00 77.56 269 GLY A CA 1
ATOM 2106 C C . GLY A 1 269 ? 0.339 -12.262 15.787 1.00 77.56 269 GLY A C 1
ATOM 2107 O O . GLY A 1 269 ? -0.372 -11.427 15.234 1.00 77.56 269 GLY A O 1
ATOM 2108 N N . ARG A 1 270 ? -0.089 -12.980 16.831 1.00 63.19 270 ARG A N 1
ATOM 2109 C CA . ARG A 1 270 ? -1.452 -12.884 17.372 1.00 63.19 270 ARG A CA 1
ATOM 2110 C C . ARG A 1 270 ? -1.829 -11.444 17.749 1.00 63.19 270 ARG A C 1
ATOM 2112 O O . ARG A 1 270 ? -1.205 -10.839 18.608 1.00 63.19 270 ARG A O 1
ATOM 2119 N N . THR A 1 271 ? -2.944 -11.002 17.178 1.00 54.25 271 THR A N 1
ATOM 2120 C CA . THR A 1 271 ? -3.945 -10.119 17.791 1.00 54.25 271 THR A CA 1
ATOM 2121 C C . THR A 1 271 ? -5.293 -10.827 17.641 1.00 54.25 271 THR A C 1
ATOM 2123 O O . THR A 1 271 ? -6.128 -10.437 16.832 1.00 54.25 271 THR A O 1
ATOM 2126 N N . ARG A 1 272 ? -5.473 -11.978 18.300 1.00 46.25 272 ARG A N 1
ATOM 2127 C CA . ARG A 1 272 ? -6.802 -12.597 18.413 1.00 46.25 272 ARG A CA 1
ATOM 2128 C C . ARG A 1 272 ? -7.279 -12.366 19.836 1.00 46.25 272 ARG A C 1
ATOM 2130 O O . ARG A 1 272 ? -6.613 -12.821 20.759 1.00 46.25 272 ARG A O 1
ATOM 2137 N N . VAL A 1 273 ? -8.387 -11.644 19.970 1.00 48.72 273 VAL A N 1
ATOM 2138 C CA . VAL A 1 273 ? -9.265 -11.814 21.127 1.00 48.72 273 VAL A CA 1
ATOM 2139 C C . VAL A 1 273 ? -9.862 -13.209 20.972 1.00 48.72 273 VAL A C 1
ATOM 2141 O O . VAL A 1 273 ? -10.280 -13.567 19.867 1.00 48.72 273 VAL A O 1
ATOM 2144 N N . GLU A 1 274 ? -9.741 -14.007 22.027 1.00 37.00 274 GLU A N 1
ATOM 2145 C CA . GLU A 1 274 ? -10.315 -15.353 22.125 1.00 37.00 274 GLU A CA 1
ATOM 2146 C C . GLU A 1 274 ? -11.834 -15.346 21.923 1.00 37.00 274 GLU A C 1
ATOM 2148 O O . GLU A 1 274 ? -12.487 -14.364 22.349 1.00 37.00 274 GLU A O 1
#